Protein AF-A0A2G6P4I2-F1 (afdb_monomer)

pLDDT: mean 72.38, std 22.42, range [22.16, 94.5]

Secondary structure (DSSP, 8-state):
-EEEEEE-SS-B-GGG-STTTEEEEESTT-S----EEEEETTTTEEEEEE----EEEEEEEEEE-TT-BBTT-PBPSS-EEEEEEE-EEEEEESSTTS-EEEEEEEE-SEEEEES--TT-TT--GGG-S-EEEEESS-EEEESSPPBHHHHHHHHS----SSSGGGSPTT--GGGSBP----TTSSSHHHHTTTTSSS-----------TT--S--------------

Mean predicted aligned error: 13.22 Å

Nearest PDB structures (foldseek):
  5hha-assembly1_A  TM=7.296E-01  e=7.780E-03  Pseudomonas aeruginosa PAO1
  8pz3-assembly1_A  TM=6.407E-01  e=1.079E-02  Burkholderia pseudomallei
  8pz3-assembly1_B  TM=6.432E-01  e=2.313E-02  Burkholderia pseudomallei
  8q00-assembly1_A  TM=6.584E-01  e=9.027E-02  Burkholderia pseudomallei
  7n3t-assembly2_B  TM=2.535E-01  e=3.666E+00  Homo sapiens

Structure (mmCIF, N/CA/C/O backbone):
data_AF-A0A2G6P4I2-F1
#
_entry.id   AF-A0A2G6P4I2-F1
#
loop_
_atom_site.group_PDB
_atom_site.id
_atom_site.type_symbol
_atom_site.label_atom_id
_atom_site.label_alt_id
_atom_site.label_comp_id
_atom_site.label_asym_id
_atom_site.label_entity_id
_atom_site.label_seq_id
_atom_site.pdbx_PDB_ins_code
_atom_site.Cartn_x
_atom_site.Cartn_y
_atom_site.Cartn_z
_atom_site.occupancy
_atom_site.B_iso_or_equiv
_atom_site.auth_seq_id
_atom_site.auth_comp_id
_atom_site.auth_asym_id
_atom_site.auth_atom_id
_atom_site.pdbx_PDB_model_num
ATOM 1 N N . MET A 1 1 ? 7.962 1.227 11.557 1.00 57.38 1 MET A N 1
ATOM 2 C CA . MET A 1 1 ? 6.781 0.480 12.065 1.00 57.38 1 MET A CA 1
ATOM 3 C C . MET A 1 1 ? 5.532 1.124 11.488 1.00 57.38 1 MET A C 1
ATOM 5 O O . MET A 1 1 ? 5.566 2.328 11.278 1.00 57.38 1 MET A O 1
ATOM 9 N N . GLY A 1 2 ? 4.489 0.356 11.160 1.00 67.31 2 GLY A N 1
ATOM 10 C CA . GLY A 1 2 ? 3.235 0.957 10.694 1.00 67.31 2 GLY A CA 1
ATOM 11 C C . GLY A 1 2 ? 2.475 1.579 11.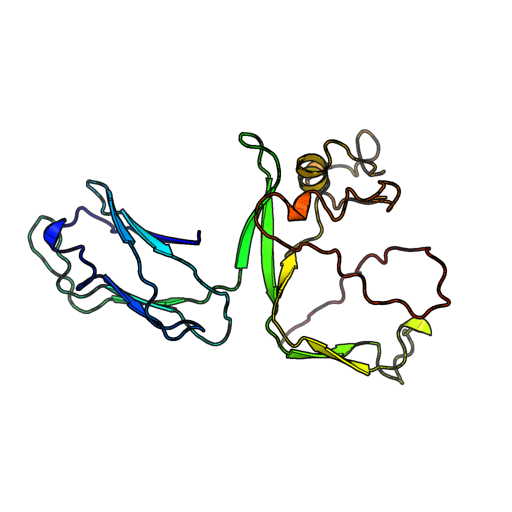866 1.00 67.31 2 GLY A C 1
ATOM 12 O O . GLY A 1 2 ? 2.630 1.126 13.004 1.00 67.31 2 GLY A O 1
ATOM 13 N N . GLN A 1 3 ? 1.689 2.613 11.583 1.00 77.00 3 GLN A N 1
ATOM 14 C CA . GLN A 1 3 ? 0.855 3.306 12.557 1.00 77.00 3 GLN A CA 1
ATOM 15 C C . GLN A 1 3 ? -0.551 3.475 11.992 1.00 77.00 3 GLN A C 1
ATOM 17 O O . GLN A 1 3 ? -0.707 3.847 10.831 1.00 77.00 3 GLN A O 1
ATOM 22 N N . ILE A 1 4 ? -1.560 3.247 12.828 1.00 79.44 4 ILE A N 1
ATOM 23 C CA . ILE A 1 4 ? -2.931 3.691 12.563 1.00 79.44 4 ILE A CA 1
ATOM 24 C C . ILE A 1 4 ? -3.233 4.827 13.521 1.00 79.44 4 ILE A C 1
ATOM 26 O O . ILE A 1 4 ? -2.961 4.708 14.717 1.00 79.44 4 ILE A O 1
ATOM 30 N N . VAL A 1 5 ? -3.782 5.906 12.972 1.00 82.00 5 VAL A N 1
ATOM 31 C CA . VAL A 1 5 ? -4.223 7.076 13.722 1.00 82.00 5 VAL A CA 1
ATOM 32 C C . VAL A 1 5 ? -5.740 7.134 13.654 1.00 82.00 5 VAL A C 1
ATOM 34 O O . VAL A 1 5 ? -6.307 7.249 12.569 1.00 82.00 5 VAL A O 1
ATOM 37 N N . VAL A 1 6 ? -6.391 7.042 14.809 1.00 82.38 6 VAL A N 1
ATOM 38 C CA . VAL A 1 6 ? -7.835 7.274 14.933 1.00 82.38 6 VAL A CA 1
ATOM 39 C C . VAL A 1 6 ? -8.037 8.613 15.619 1.00 82.38 6 VAL A C 1
ATOM 41 O O . VAL A 1 6 ? -7.505 8.818 16.710 1.00 82.38 6 VAL A O 1
ATOM 44 N N . THR A 1 7 ? -8.816 9.491 14.994 1.00 84.12 7 THR A N 1
ATOM 45 C CA . THR A 1 7 ? -9.141 10.820 15.517 1.00 84.12 7 THR A CA 1
ATOM 46 C C . THR A 1 7 ? -10.634 10.900 15.782 1.00 84.12 7 THR A C 1
ATOM 48 O O . THR A 1 7 ? -11.436 10.641 14.886 1.00 84.12 7 THR A O 1
ATOM 51 N N . PHE A 1 8 ? -11.008 11.281 17.000 1.00 83.62 8 PHE A N 1
ATOM 52 C CA . PHE A 1 8 ? -12.398 11.584 17.337 1.00 83.62 8 PHE A CA 1
ATOM 53 C C . PHE A 1 8 ? -12.697 13.067 17.097 1.00 83.62 8 PHE A C 1
ATOM 55 O O . PHE A 1 8 ? -11.813 13.916 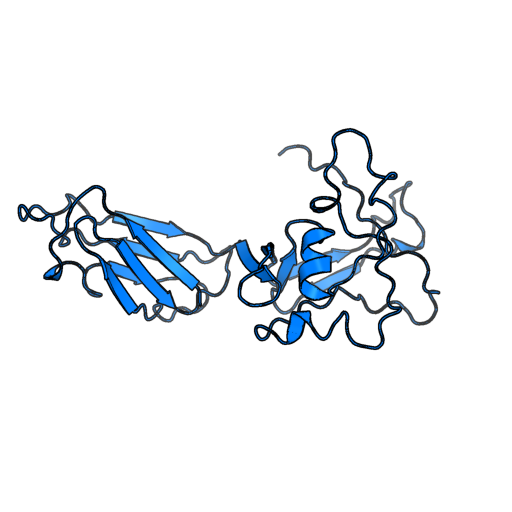17.215 1.00 83.62 8 PHE A O 1
ATOM 62 N N . SER A 1 9 ? -13.954 13.380 16.784 1.00 83.75 9 SER A N 1
ATOM 63 C CA . SER A 1 9 ? -14.434 14.754 16.577 1.00 83.75 9 SER A CA 1
ATOM 64 C C . SER A 1 9 ? -14.464 15.599 17.855 1.00 83.75 9 SER A C 1
ATOM 66 O O . SER A 1 9 ? -14.699 16.802 17.779 1.00 83.75 9 SER A O 1
ATOM 68 N N . GLU A 1 10 ? -14.242 14.985 19.018 1.00 82.62 10 GLU A N 1
ATOM 69 C CA . GLU A 1 10 ? -14.330 15.624 20.328 1.00 82.62 10 GLU A CA 1
ATOM 70 C C . GLU A 1 10 ? -13.435 14.951 21.385 1.00 82.62 10 GLU A C 1
ATOM 72 O O . GLU A 1 10 ? -12.692 13.999 21.111 1.00 82.62 10 GLU A O 1
ATOM 77 N N . SER A 1 11 ? -13.489 15.476 22.612 1.00 85.94 11 SER A N 1
ATOM 78 C CA . SER A 1 11 ? -12.768 14.940 23.765 1.00 85.94 11 SER A CA 1
ATOM 79 C C . SER A 1 11 ? -13.393 13.648 24.286 1.00 85.94 11 SER A C 1
ATOM 81 O O . SER A 1 11 ? -14.588 13.592 24.562 1.00 85.94 11 SER A O 1
ATOM 83 N N . MET A 1 12 ? -12.553 12.646 24.548 1.00 86.62 12 MET A N 1
ATOM 84 C CA . MET A 1 12 ? -12.983 11.331 25.033 1.00 86.62 12 MET A CA 1
ATOM 85 C C . MET A 1 12 ? -12.519 11.073 26.472 1.00 86.62 12 MET A C 1
ATOM 87 O O . MET A 1 12 ? -11.492 11.600 26.909 1.00 86.62 12 MET A O 1
ATOM 91 N N . VAL A 1 13 ? -13.226 10.203 27.198 1.00 88.00 13 VAL A N 1
ATOM 92 C CA . VAL A 1 13 ? -12.806 9.714 28.522 1.00 88.00 13 VAL A CA 1
ATOM 93 C C . VAL A 1 13 ? -11.693 8.683 28.353 1.00 88.00 13 VAL A C 1
ATOM 95 O O . VAL A 1 13 ? -11.934 7.577 27.861 1.00 88.00 13 VAL A O 1
ATOM 98 N N . GLY A 1 14 ? -10.484 9.031 28.805 1.00 81.19 14 GLY A N 1
ATOM 99 C CA . GLY A 1 14 ? -9.269 8.222 28.639 1.00 81.19 14 GLY A CA 1
ATOM 100 C C . GLY A 1 14 ? -9.406 6.771 29.112 1.00 81.19 14 GLY A C 1
ATOM 101 O O . GLY A 1 14 ? -8.989 5.861 28.402 1.00 81.19 14 GLY A O 1
ATOM 102 N N . ASP A 1 15 ? -10.091 6.532 30.232 1.00 84.62 15 ASP A N 1
ATOM 103 C CA . ASP A 1 15 ? -10.285 5.184 30.794 1.00 84.62 15 ASP A CA 1
ATOM 104 C C . ASP A 1 15 ? -11.142 4.263 29.912 1.00 84.62 15 ASP A C 1
ATOM 106 O O . ASP A 1 15 ? -11.131 3.043 30.078 1.00 84.62 15 ASP A O 1
ATOM 110 N N . THR A 1 16 ? -11.893 4.823 28.959 1.00 86.94 16 THR A N 1
ATOM 111 C CA . THR A 1 16 ? -12.673 4.036 27.993 1.00 86.94 16 THR A CA 1
ATOM 112 C C . THR A 1 16 ? -11.874 3.680 26.739 1.00 86.94 16 THR A C 1
ATOM 114 O O . THR A 1 16 ? -12.256 2.759 26.014 1.00 86.94 16 THR A O 1
ATOM 117 N N . LEU A 1 17 ? -10.730 4.332 26.510 1.00 85.94 17 LEU A N 1
ATOM 118 C CA . LEU A 1 17 ? -9.852 4.138 25.355 1.00 85.94 17 LEU A CA 1
ATOM 119 C C . LEU A 1 17 ? -8.840 3.016 25.607 1.00 85.94 17 LEU A C 1
ATOM 121 O O . LEU A 1 17 ? -7.629 3.215 25.658 1.00 85.94 17 LEU A O 1
ATOM 125 N N . THR A 1 18 ? -9.353 1.804 25.791 1.00 83.94 18 THR A N 1
ATOM 126 C CA . THR A 1 18 ? -8.539 0.633 26.140 1.00 83.94 18 THR A CA 1
ATOM 127 C C . THR A 1 18 ? -8.508 -0.390 25.012 1.00 83.94 18 THR A C 1
ATOM 129 O O . THR A 1 18 ? -9.359 -0.391 24.124 1.00 83.94 18 THR A O 1
ATOM 132 N N . ARG A 1 19 ? -7.584 -1.356 25.099 1.00 79.62 19 ARG A N 1
ATOM 133 C CA . ARG A 1 19 ? -7.493 -2.499 24.166 1.00 79.62 19 ARG A CA 1
ATOM 134 C C . ARG A 1 19 ? -8.727 -3.410 24.179 1.00 79.62 19 ARG A C 1
ATOM 136 O O . ARG A 1 19 ? -8.874 -4.252 23.303 1.00 79.62 19 ARG A O 1
ATOM 143 N N . LYS A 1 20 ? -9.598 -3.271 25.184 1.00 85.69 20 LYS A N 1
ATOM 144 C CA . LYS A 1 20 ? -10.885 -3.974 25.238 1.00 85.69 20 LYS A CA 1
ATOM 145 C C . LYS A 1 20 ? -11.916 -3.325 24.314 1.00 85.69 20 LYS A C 1
ATOM 147 O O . LYS A 1 20 ? -12.732 -4.028 23.728 1.00 85.69 20 LYS A O 1
ATOM 152 N N . ASN A 1 21 ? -11.874 -2.000 24.211 1.00 87.56 21 ASN A N 1
ATOM 153 C CA . ASN A 1 21 ? -12.877 -1.220 23.497 1.00 87.56 21 ASN A CA 1
ATOM 154 C C . ASN A 1 21 ? -12.415 -0.811 22.095 1.00 87.56 21 ASN A C 1
ATOM 156 O O . ASN A 1 21 ? -13.241 -0.531 21.239 1.00 87.56 21 ASN A O 1
ATOM 160 N N . ILE A 1 22 ? -11.110 -0.792 21.837 1.00 86.75 22 ILE A N 1
ATOM 161 C CA . ILE A 1 22 ? -10.548 -0.551 20.509 1.00 86.75 22 ILE A CA 1
ATOM 162 C C . ILE A 1 22 ? -9.781 -1.803 20.120 1.00 86.75 22 ILE A C 1
ATOM 164 O O . ILE A 1 22 ? -8.718 -2.098 20.670 1.00 86.75 22 ILE A O 1
ATOM 168 N N . ILE A 1 23 ? -10.374 -2.563 19.208 1.00 83.94 23 ILE A N 1
ATOM 169 C CA . ILE A 1 23 ? -9.910 -3.889 18.826 1.00 83.94 23 ILE A CA 1
ATOM 170 C C . ILE A 1 23 ? -9.506 -3.838 17.361 1.00 83.94 23 ILE A C 1
ATOM 172 O O . ILE A 1 23 ? -10.286 -3.414 16.512 1.00 83.94 23 ILE A O 1
ATOM 176 N N . LEU A 1 24 ? -8.300 -4.302 17.065 1.00 85.25 24 LEU A N 1
ATOM 177 C CA . LEU A 1 24 ? -7.842 -4.517 15.704 1.00 85.25 24 LEU A CA 1
ATOM 178 C C . LEU A 1 24 ? -7.637 -6.013 15.477 1.00 85.25 24 LEU A C 1
ATOM 180 O O . LEU A 1 24 ? -6.847 -6.656 16.170 1.00 85.25 24 LEU A O 1
ATOM 184 N N . THR A 1 25 ? -8.357 -6.561 14.507 1.00 84.62 25 THR A N 1
ATOM 185 C CA . THR A 1 25 ? -8.296 -7.977 14.129 1.00 84.62 25 THR A CA 1
ATOM 186 C C . THR A 1 25 ? -8.113 -8.137 12.620 1.00 84.62 25 THR A C 1
ATOM 188 O O . THR A 1 25 ? -8.023 -7.155 11.879 1.00 84.62 25 THR A O 1
ATOM 191 N N . GLY A 1 26 ? -8.038 -9.388 12.161 1.00 84.00 26 GLY A N 1
ATOM 192 C CA . GLY A 1 26 ? -7.871 -9.716 10.749 1.00 84.00 26 GLY A CA 1
ATOM 193 C C . GLY A 1 26 ? -6.435 -9.543 10.253 1.00 84.00 26 GLY A C 1
ATOM 194 O O . GLY A 1 26 ? -5.478 -9.580 11.030 1.00 84.00 26 GLY A O 1
ATOM 195 N N . GLY A 1 27 ? -6.310 -9.370 8.940 1.00 82.44 27 GLY A N 1
ATOM 196 C CA . GLY A 1 27 ? -5.043 -9.325 8.222 1.00 82.44 27 GLY A CA 1
ATOM 197 C C . GLY A 1 27 ? -4.390 -10.701 7.984 1.00 82.44 27 GLY A C 1
ATOM 198 O O . GLY A 1 27 ? -4.714 -11.678 8.663 1.00 82.44 27 GLY A O 1
ATOM 199 N N . PRO A 1 28 ? -3.400 -10.756 7.071 1.00 75.88 28 PRO A N 1
ATOM 200 C CA . PRO A 1 28 ? -2.776 -11.973 6.515 1.00 75.88 28 PRO A CA 1
ATOM 201 C C . PRO A 1 28 ? -2.015 -12.869 7.503 1.00 75.88 28 PRO A C 1
ATOM 203 O O . PRO A 1 28 ? -1.364 -13.830 7.106 1.00 75.88 28 PRO A O 1
ATOM 206 N N . SER A 1 29 ? -2.013 -12.549 8.795 1.00 65.69 29 SER A N 1
ATOM 207 C CA . SER A 1 29 ? -1.247 -13.286 9.805 1.00 65.69 29 SER A CA 1
ATOM 208 C C . SER A 1 29 ? -2.107 -13.917 10.891 1.00 65.69 29 SER A C 1
ATOM 210 O O . SER A 1 29 ? -1.544 -14.625 11.721 1.00 65.69 29 SER A O 1
ATOM 212 N N . GLY A 1 30 ? -3.424 -13.660 10.924 1.00 60.06 30 GLY A N 1
ATOM 213 C CA . GLY A 1 30 ? -4.388 -14.237 11.881 1.00 60.06 30 GLY A CA 1
ATOM 214 C C . GLY A 1 30 ? -4.136 -13.947 13.374 1.00 60.06 30 GLY A C 1
ATOM 215 O O . GLY A 1 30 ? -5.042 -14.068 14.194 1.00 60.06 30 GLY A O 1
ATOM 216 N N . ASN A 1 31 ? -2.926 -13.529 13.740 1.00 47.28 31 ASN A N 1
ATOM 217 C CA . ASN A 1 31 ? -2.515 -13.129 15.069 1.00 47.28 31 ASN A CA 1
ATOM 218 C C . ASN A 1 31 ? -2.892 -11.666 15.250 1.00 47.28 31 ASN A C 1
ATOM 220 O O . ASN A 1 31 ? -2.386 -10.805 14.527 1.00 47.28 31 ASN A O 1
ATOM 224 N N . GLY A 1 32 ? -3.798 -11.412 16.199 1.00 52.72 32 GLY A N 1
ATOM 225 C CA . GLY A 1 32 ? -4.254 -10.074 16.552 1.00 52.72 32 GLY A CA 1
ATOM 226 C C . GLY A 1 32 ? -3.064 -9.133 16.636 1.00 52.72 32 GLY A C 1
ATOM 227 O O . GLY A 1 32 ? -2.133 -9.380 17.404 1.00 52.72 32 GLY A O 1
ATOM 228 N N . VAL A 1 33 ? -3.068 -8.104 15.790 1.00 56.19 33 VAL A N 1
ATOM 229 C CA . VAL A 1 33 ? -2.026 -7.082 15.777 1.00 56.19 33 VAL A CA 1
ATOM 230 C C . VAL A 1 33 ? -1.933 -6.557 17.204 1.00 56.19 33 VAL A C 1
ATOM 232 O O . VAL A 1 33 ? -2.869 -5.941 17.709 1.00 56.19 33 VAL A O 1
ATOM 235 N N . THR A 1 34 ? -0.838 -6.874 17.896 1.00 54.28 34 THR A N 1
ATOM 236 C CA . THR A 1 34 ? -0.618 -6.468 19.283 1.00 54.28 34 THR A CA 1
ATOM 237 C C . THR A 1 34 ? -0.331 -4.975 19.294 1.00 54.28 34 THR A C 1
ATOM 239 O O . THR A 1 34 ? 0.822 -4.554 19.301 1.00 54.28 34 THR A O 1
ATOM 242 N N . SER A 1 35 ? -1.384 -4.169 19.223 1.00 57.59 35 SER A N 1
ATOM 243 C CA . SER A 1 35 ? -1.281 -2.721 19.172 1.00 57.59 35 SER A CA 1
ATOM 244 C C . SER A 1 35 ? -0.978 -2.162 20.554 1.00 57.59 35 SER A C 1
ATOM 246 O O . SER A 1 35 ? -1.730 -2.399 21.508 1.00 57.59 35 SER A O 1
ATOM 248 N N . ASN A 1 36 ? 0.077 -1.361 20.663 1.00 62.78 36 ASN A N 1
ATOM 249 C CA . ASN A 1 36 ? 0.143 -0.377 21.736 1.00 62.78 36 ASN A CA 1
ATOM 250 C C . ASN A 1 36 ? -0.856 0.727 21.409 1.00 62.78 36 ASN A C 1
ATOM 252 O O . ASN A 1 36 ? -0.941 1.115 20.252 1.00 62.78 36 ASN A O 1
ATOM 256 N N . ILE A 1 37 ? -1.649 1.147 22.395 1.00 68.06 37 ILE A N 1
ATOM 257 C CA . ILE A 1 37 ? -2.588 2.259 22.261 1.00 68.06 37 ILE A CA 1
ATOM 258 C C . ILE A 1 37 ? -1.983 3.410 23.047 1.00 68.06 37 ILE A C 1
ATOM 260 O O . ILE A 1 37 ? -1.820 3.299 24.262 1.00 68.06 37 ILE A O 1
ATOM 264 N N . GLU A 1 38 ? -1.650 4.488 22.352 1.00 69.12 38 GLU A N 1
ATOM 265 C CA . GLU A 1 38 ? -1.211 5.744 22.959 1.00 69.12 38 GLU A CA 1
ATOM 266 C C . GLU A 1 38 ? -2.264 6.814 22.675 1.00 69.12 38 GLU A C 1
ATOM 268 O O . GLU A 1 38 ? -2.702 6.961 21.534 1.00 69.12 38 GLU A O 1
ATOM 273 N N . THR A 1 39 ? -2.691 7.527 23.717 1.00 66.81 39 THR A N 1
ATOM 274 C CA . THR A 1 39 ? -3.728 8.568 23.662 1.00 66.81 39 THR A CA 1
ATOM 275 C C . THR A 1 39 ? -3.126 9.944 23.927 1.00 66.81 39 THR A C 1
ATOM 277 O O . THR A 1 39 ? -2.351 10.094 24.871 1.00 66.81 39 THR A O 1
ATOM 280 N N . THR A 1 40 ? -3.541 10.963 23.170 1.00 64.00 40 THR A N 1
ATOM 281 C CA . THR A 1 40 ? -3.206 12.384 23.426 1.00 64.00 40 THR A CA 1
ATOM 282 C C . THR A 1 40 ? -4.472 13.205 23.759 1.00 64.00 40 THR A C 1
ATOM 284 O O . THR A 1 40 ? -5.574 12.790 23.409 1.00 64.00 40 THR A O 1
ATOM 287 N N . ALA A 1 41 ? -4.323 14.320 24.493 1.00 56.09 41 ALA A N 1
ATOM 288 C CA . ALA A 1 41 ? -5.387 15.128 25.125 1.00 56.09 41 ALA A CA 1
ATOM 289 C C . ALA A 1 41 ? -6.441 15.757 24.176 1.00 56.09 41 ALA A C 1
ATOM 291 O O . ALA A 1 41 ? -6.191 15.871 22.984 1.00 56.09 41 ALA A O 1
ATOM 292 N N . ALA A 1 42 ? -7.572 16.216 24.756 1.00 55.28 42 ALA A N 1
ATOM 293 C CA . ALA A 1 42 ? -8.724 17.007 24.239 1.00 55.28 42 ALA A CA 1
ATOM 294 C C . ALA A 1 42 ? -9.423 16.555 22.935 1.00 55.28 42 ALA A C 1
ATOM 296 O O . ALA A 1 42 ? -10.600 16.815 22.735 1.00 55.28 42 ALA A O 1
ATOM 297 N N . THR A 1 43 ? -8.754 15.825 22.072 1.00 61.41 43 THR A N 1
ATOM 298 C CA . THR A 1 43 ? -9.286 15.104 20.921 1.00 61.41 43 THR A CA 1
ATOM 299 C C . THR A 1 43 ? -8.472 13.837 20.906 1.00 61.41 43 THR A C 1
ATOM 301 O O . THR A 1 43 ? -7.264 13.883 20.652 1.00 61.41 43 THR A O 1
ATOM 304 N N . ALA A 1 44 ? -9.079 12.723 21.303 1.00 63.34 44 ALA A N 1
ATOM 305 C CA . ALA A 1 44 ? -8.302 11.514 21.493 1.00 63.34 44 ALA A CA 1
ATOM 306 C C . ALA A 1 44 ? -7.726 11.078 20.142 1.00 63.34 44 ALA A C 1
ATOM 308 O O . ALA A 1 44 ? -8.445 10.784 19.194 1.00 63.34 44 ALA A O 1
ATOM 309 N N . THR A 1 45 ? -6.405 11.097 20.048 1.00 67.81 45 THR A N 1
ATOM 310 C CA . THR A 1 45 ? -5.688 10.540 18.908 1.00 67.81 45 THR A CA 1
ATOM 311 C C . THR A 1 45 ? -5.112 9.218 19.368 1.00 67.81 45 THR A C 1
ATOM 313 O O . THR A 1 45 ? -4.285 9.211 20.280 1.00 67.81 45 THR A O 1
ATOM 316 N N . LEU A 1 46 ? -5.595 8.116 18.800 1.00 70.94 46 LEU A N 1
ATOM 317 C CA . LEU A 1 46 ? -5.129 6.774 19.134 1.00 70.94 46 LEU A CA 1
ATOM 318 C C . LEU A 1 46 ? -4.069 6.362 18.135 1.00 70.94 46 LEU A C 1
ATOM 320 O O . LEU A 1 46 ? -4.349 6.254 16.944 1.00 70.94 46 LEU A O 1
ATOM 324 N N . THR A 1 47 ? -2.878 6.089 18.641 1.00 72.19 47 THR A N 1
ATOM 325 C CA . THR A 1 47 ? -1.782 5.540 17.851 1.00 72.19 47 THR A CA 1
ATOM 326 C C . THR A 1 47 ? -1.712 4.046 18.085 1.00 72.19 47 THR A C 1
ATOM 328 O O . THR A 1 47 ? -1.412 3.630 19.199 1.00 72.19 47 THR A O 1
ATOM 331 N N . MET A 1 48 ? -1.983 3.250 17.048 1.00 74.69 48 MET A N 1
ATOM 332 C CA . MET A 1 48 ? -1.777 1.801 17.071 1.00 74.69 48 MET A CA 1
ATOM 333 C C . MET A 1 48 ? -0.476 1.468 16.356 1.00 74.69 48 MET A C 1
ATOM 335 O O . MET A 1 48 ? -0.377 1.667 15.146 1.00 74.69 48 MET A O 1
ATOM 339 N N . SER A 1 49 ? 0.512 0.959 17.086 1.00 70.25 49 SER A N 1
ATOM 340 C CA . SER A 1 49 ? 1.795 0.539 16.514 1.00 70.25 49 SER A CA 1
ATOM 341 C C . SER A 1 49 ? 1.873 -0.978 16.355 1.00 70.25 49 SER A C 1
ATOM 343 O O . SER A 1 49 ? 1.392 -1.734 17.197 1.00 70.25 49 SER A O 1
ATOM 345 N N . GLY A 1 50 ? 2.472 -1.432 15.254 1.00 71.38 50 GLY A N 1
ATOM 346 C CA . GLY A 1 50 ? 2.622 -2.855 14.967 1.00 71.38 50 GLY A CA 1
ATOM 347 C C . GLY A 1 50 ? 3.239 -3.134 13.600 1.00 71.38 50 GLY A C 1
ATOM 348 O O . GLY A 1 50 ? 3.496 -2.228 12.798 1.00 71.38 50 GLY A O 1
ATOM 349 N N . ALA A 1 51 ? 3.495 -4.414 13.336 1.00 73.25 51 ALA A N 1
ATOM 350 C CA . ALA A 1 51 ? 3.731 -4.884 11.981 1.00 73.25 51 ALA A CA 1
ATOM 351 C C . ALA A 1 51 ? 2.374 -5.061 11.294 1.00 73.25 51 ALA A C 1
ATOM 353 O O . ALA A 1 51 ? 1.516 -5.787 11.790 1.00 73.25 51 ALA A O 1
ATOM 354 N N . PHE A 1 52 ? 2.206 -4.413 10.145 1.00 80.44 52 PHE A N 1
ATOM 355 C CA . PHE A 1 52 ? 1.029 -4.554 9.294 1.00 80.44 52 PHE A CA 1
ATOM 356 C C . PHE A 1 52 ? 1.479 -5.143 7.959 1.00 80.44 52 PHE A C 1
ATOM 358 O O . PHE A 1 52 ? 1.851 -4.385 7.056 1.00 80.44 52 PHE A O 1
ATOM 365 N N . PRO A 1 53 ? 1.577 -6.479 7.848 1.00 83.69 53 PRO A N 1
ATOM 366 C CA . PRO A 1 53 ? 1.905 -7.093 6.576 1.00 83.69 53 PRO A CA 1
ATOM 367 C C . PRO A 1 53 ? 0.892 -6.694 5.489 1.00 83.69 53 PRO A C 1
ATOM 369 O O . PRO A 1 53 ? -0.310 -6.627 5.752 1.00 83.69 53 PRO A O 1
ATOM 372 N N . PRO A 1 54 ? 1.358 -6.411 4.268 1.00 84.88 54 PRO A N 1
ATOM 373 C CA . PRO A 1 54 ? 0.478 -6.009 3.186 1.00 84.88 54 PRO A CA 1
ATOM 374 C C . PRO A 1 54 ? -0.443 -7.142 2.733 1.00 84.88 54 PRO A C 1
ATOM 376 O O . PRO A 1 54 ? -0.055 -8.310 2.710 1.00 84.88 54 PRO A O 1
ATOM 379 N N . SER A 1 55 ? -1.664 -6.782 2.343 1.00 84.12 55 SER A N 1
ATOM 380 C CA . SER A 1 55 ? -2.651 -7.704 1.781 1.00 84.12 55 SER A CA 1
ATOM 381 C C . SER A 1 55 ? -3.698 -6.950 0.971 1.00 84.12 55 SER A C 1
ATOM 383 O O . SER A 1 55 ? -4.089 -5.845 1.339 1.00 84.12 55 SER A O 1
ATOM 385 N N . GLN A 1 56 ? -4.155 -7.568 -0.120 1.00 83.56 56 GLN A N 1
ATOM 386 C CA . GLN A 1 56 ? -5.269 -7.092 -0.954 1.00 83.56 56 GLN A CA 1
ATOM 387 C C . GLN A 1 56 ? -6.543 -7.933 -0.771 1.00 83.56 56 GLN A C 1
ATOM 389 O O . GLN A 1 56 ? -7.621 -7.518 -1.176 1.00 83.56 56 GLN A O 1
ATOM 394 N N . THR A 1 57 ? -6.423 -9.121 -0.176 1.00 84.75 57 THR A N 1
ATOM 395 C CA . THR A 1 57 ? -7.517 -10.096 -0.042 1.00 84.75 57 THR A CA 1
ATOM 396 C C . THR A 1 57 ? -7.996 -10.227 1.395 1.00 84.75 57 THR A C 1
ATOM 398 O O . THR A 1 57 ? -9.163 -10.524 1.635 1.00 84.75 57 THR A O 1
ATOM 401 N N . GLU A 1 58 ? -7.118 -9.963 2.360 1.00 87.56 58 GLU A N 1
ATOM 402 C CA . GLU A 1 58 ? -7.407 -10.092 3.785 1.00 87.56 58 GLU A CA 1
ATOM 403 C C . GLU A 1 58 ? -7.459 -8.712 4.431 1.00 87.56 58 GLU A C 1
ATOM 405 O O . GLU A 1 58 ? -6.441 -8.028 4.554 1.00 87.56 58 GLU A O 1
ATOM 410 N N . ALA A 1 59 ? -8.664 -8.303 4.827 1.00 88.69 59 ALA A N 1
ATOM 411 C CA . ALA A 1 59 ? -8.888 -7.017 5.467 1.00 88.69 59 ALA A CA 1
ATOM 412 C C . ALA A 1 59 ? -8.397 -7.030 6.918 1.00 88.69 59 ALA A C 1
ATOM 414 O O . ALA A 1 59 ? -8.577 -8.004 7.656 1.00 88.69 59 ALA A O 1
ATOM 415 N N . TYR A 1 60 ? -7.855 -5.898 7.344 1.00 87.56 60 TYR A N 1
ATOM 416 C CA . TYR A 1 60 ? -7.798 -5.524 8.744 1.00 87.56 60 TYR A CA 1
ATOM 417 C C . TYR A 1 60 ? -9.139 -4.938 9.168 1.00 87.56 60 TYR A C 1
ATOM 419 O O . TYR A 1 60 ? -9.746 -4.162 8.429 1.00 87.56 60 TYR A O 1
ATOM 427 N N . ILE A 1 61 ? -9.586 -5.301 10.366 1.00 88.31 61 ILE A N 1
ATOM 428 C CA . ILE A 1 61 ? -10.874 -4.890 10.917 1.00 88.31 61 ILE A CA 1
ATOM 429 C C . ILE A 1 61 ? -10.608 -4.107 12.198 1.00 88.31 61 ILE A C 1
ATOM 431 O O . ILE A 1 61 ? -10.227 -4.677 13.222 1.00 88.31 61 ILE A O 1
ATOM 435 N N . LEU A 1 62 ? -10.806 -2.792 12.141 1.00 89.06 62 LEU A N 1
ATOM 436 C CA . LEU A 1 62 ? -10.787 -1.919 13.309 1.00 89.06 62 LEU A CA 1
ATOM 437 C C . LEU A 1 62 ? -12.205 -1.821 13.867 1.00 89.06 62 LEU A C 1
ATOM 439 O O . LEU A 1 62 ? -13.110 -1.358 13.182 1.00 89.06 62 LEU A O 1
ATOM 443 N N . THR A 1 63 ? -12.391 -2.234 15.115 1.00 89.56 63 THR A N 1
ATOM 444 C CA . THR A 1 63 ? -13.652 -2.113 15.847 1.00 89.56 63 THR A CA 1
ATOM 445 C C . THR A 1 63 ? -13.482 -1.143 17.006 1.00 89.56 63 THR A C 1
ATOM 447 O O . THR A 1 63 ? -12.694 -1.396 17.919 1.00 89.56 63 THR A O 1
ATOM 450 N N . ILE A 1 64 ? -14.257 -0.064 16.991 1.00 90.19 64 ILE A N 1
ATOM 451 C CA . ILE A 1 64 ? -14.442 0.846 18.118 1.00 90.19 64 ILE A CA 1
ATOM 452 C C . ILE A 1 64 ? -15.767 0.477 18.773 1.00 90.19 64 ILE A C 1
ATOM 454 O O . ILE A 1 64 ? -16.838 0.602 18.181 1.00 90.19 64 ILE A O 1
ATOM 458 N N . LYS A 1 65 ? -15.672 -0.028 19.993 1.00 91.62 65 LYS A N 1
ATOM 459 C CA . LYS A 1 65 ? -16.797 -0.471 20.798 1.00 91.62 65 LYS A CA 1
ATOM 460 C C . LYS A 1 65 ? -17.629 0.706 21.288 1.00 91.62 65 LYS A C 1
ATOM 462 O O . LYS A 1 65 ? -17.084 1.749 21.649 1.00 91.62 65 LYS A O 1
ATOM 467 N N . LYS A 1 66 ? -18.946 0.518 21.358 1.00 93.00 66 LYS A N 1
ATOM 468 C CA . LYS A 1 66 ? -19.889 1.545 21.829 1.00 93.00 66 LYS A CA 1
ATOM 469 C C . LYS A 1 66 ? -19.650 2.034 23.262 1.00 93.00 66 LYS A C 1
ATOM 471 O O . LYS A 1 66 ? -20.138 3.089 23.652 1.00 93.00 66 LYS A O 1
ATOM 476 N N . GLU A 1 67 ? -18.905 1.262 24.048 1.00 91.62 67 GLU A N 1
ATOM 477 C CA . GLU A 1 67 ? -18.495 1.556 25.419 1.00 91.62 67 GLU A CA 1
ATOM 478 C C . GLU A 1 67 ? -17.444 2.674 25.521 1.00 91.62 67 GLU A C 1
ATOM 480 O O . GLU A 1 67 ? -17.151 3.122 26.633 1.00 91.62 67 GLU A O 1
ATOM 485 N N . VAL A 1 68 ? -16.869 3.120 24.398 1.00 89.56 68 VAL A N 1
ATOM 486 C CA . VAL A 1 68 ? -16.073 4.351 24.334 1.00 89.56 68 VAL A CA 1
ATOM 487 C C . VAL A 1 68 ? -16.982 5.554 24.593 1.00 89.56 68 VAL A C 1
ATOM 489 O O . VAL A 1 68 ? -18.059 5.645 24.005 1.00 89.56 68 VAL A O 1
ATOM 492 N N . LYS A 1 69 ? -16.555 6.467 25.477 1.00 90.69 69 LYS A N 1
ATOM 493 C CA . LYS A 1 69 ? -17.376 7.602 25.924 1.00 90.69 69 LYS A CA 1
ATOM 494 C C . LYS A 1 69 ? -16.718 8.956 25.702 1.00 90.69 69 LYS A C 1
ATOM 496 O O . LYS A 1 69 ? -15.499 9.084 25.844 1.00 90.69 69 LYS A O 1
ATOM 501 N N . ASP A 1 70 ? -17.545 9.959 25.434 1.00 89.94 70 ASP A N 1
ATOM 502 C CA . ASP A 1 70 ? -17.167 11.374 25.496 1.00 89.94 70 ASP A CA 1
ATOM 503 C C . ASP A 1 70 ? -16.974 11.843 26.956 1.00 89.94 70 ASP A C 1
ATOM 505 O O . ASP A 1 70 ? -17.292 11.119 27.908 1.00 89.94 70 ASP A O 1
ATOM 509 N N . LEU A 1 71 ? -16.471 13.067 27.156 1.00 88.44 71 LEU A N 1
ATOM 510 C CA . LEU A 1 71 ? -16.330 13.664 28.498 1.00 88.44 71 LEU A CA 1
ATOM 511 C C . LEU A 1 71 ? -17.662 13.887 29.237 1.00 88.44 71 LEU A C 1
ATOM 513 O O . LEU A 1 71 ? -17.652 14.026 30.460 1.00 88.44 71 LEU A O 1
ATOM 517 N N . ALA A 1 72 ? -18.792 13.914 28.529 1.00 88.56 72 ALA A N 1
ATOM 518 C CA . ALA A 1 72 ? -20.123 13.984 29.126 1.00 88.56 72 ALA A CA 1
ATOM 519 C C . ALA A 1 72 ? -20.638 12.602 29.589 1.00 88.56 72 ALA A C 1
ATOM 521 O O . ALA A 1 72 ? -21.662 12.518 30.267 1.00 88.56 72 ALA A O 1
ATOM 522 N N . GLY A 1 73 ? -19.910 11.522 29.286 1.00 87.69 73 GLY A N 1
ATOM 523 C CA . GLY A 1 73 ? -20.249 10.150 29.642 1.00 87.69 73 GLY A CA 1
ATOM 524 C C . GLY A 1 73 ? -21.193 9.454 28.658 1.00 87.69 73 GLY A C 1
ATOM 525 O O . GLY A 1 73 ? -21.628 8.333 28.953 1.00 87.69 73 GLY A O 1
ATOM 526 N N . ASN A 1 74 ? -21.490 10.067 27.510 1.00 89.56 74 ASN A N 1
ATOM 527 C CA . ASN A 1 74 ? -22.301 9.464 26.457 1.00 89.56 74 ASN A CA 1
ATOM 528 C C . ASN A 1 74 ? -21.461 8.450 25.676 1.00 89.56 74 ASN A C 1
ATOM 530 O O . ASN A 1 74 ? -20.305 8.709 25.347 1.00 89.56 74 ASN A O 1
ATOM 534 N N . GLY A 1 75 ? -22.043 7.283 25.397 1.00 87.69 75 GLY A N 1
ATOM 535 C CA . GLY A 1 75 ? -21.447 6.274 24.519 1.00 87.69 75 GLY A CA 1
ATOM 536 C C . GLY A 1 75 ? -21.942 6.403 23.081 1.00 87.69 75 GLY A C 1
ATOM 537 O O . GLY A 1 75 ? -22.872 7.158 22.798 1.00 87.69 75 GLY A O 1
ATOM 538 N N . MET A 1 76 ? -21.358 5.619 22.177 1.00 85.69 76 MET A N 1
ATOM 539 C CA . MET A 1 76 ? -21.853 5.520 20.800 1.00 85.69 76 MET A CA 1
ATOM 540 C C . MET A 1 76 ? -23.138 4.673 20.741 1.00 85.69 76 MET A C 1
ATOM 542 O O . MET A 1 76 ? -23.371 3.811 21.589 1.00 85.69 76 MET A O 1
ATOM 546 N N . GLU A 1 77 ? -23.966 4.875 19.715 1.00 89.62 77 GLU A N 1
ATOM 547 C CA . GLU A 1 77 ? -25.206 4.102 19.518 1.00 89.62 77 GLU A CA 1
ATOM 548 C C . GLU A 1 77 ? -24.929 2.622 19.189 1.00 89.62 77 GLU A C 1
ATOM 550 O O . GLU A 1 77 ? -25.631 1.716 19.645 1.00 89.62 77 GLU A O 1
ATOM 555 N N . GLN A 1 78 ? -23.849 2.366 18.449 1.00 93.38 78 GLN A N 1
ATOM 556 C CA . GLN A 1 78 ? -23.411 1.040 18.019 1.00 93.38 78 GLN A CA 1
ATOM 557 C C . GLN A 1 78 ? -21.889 0.978 17.887 1.00 93.38 78 GLN A C 1
ATOM 559 O O . GLN A 1 78 ? -21.223 2.011 17.850 1.00 93.38 78 GLN A O 1
ATOM 564 N N . ASP A 1 79 ? -21.344 -0.234 17.778 1.00 93.38 79 ASP A N 1
ATOM 565 C CA . ASP A 1 79 ? -19.936 -0.427 17.434 1.00 93.38 79 ASP A CA 1
ATOM 566 C C . ASP A 1 79 ? -19.654 0.170 16.046 1.00 93.38 79 ASP A C 1
ATOM 568 O O . ASP A 1 79 ? -20.416 -0.029 15.094 1.00 93.38 79 ASP A O 1
ATOM 572 N N . HIS A 1 80 ? -18.538 0.882 15.925 1.00 91.31 80 HIS A N 1
ATOM 573 C CA . HIS A 1 80 ? -18.046 1.386 14.652 1.00 91.31 80 HIS A CA 1
ATOM 574 C C . HIS A 1 80 ? -16.972 0.441 14.120 1.00 91.31 80 HIS A C 1
ATOM 576 O O . HIS A 1 80 ? -15.983 0.173 14.802 1.00 91.31 80 HIS A O 1
ATOM 582 N N . VAL A 1 81 ? -17.175 -0.081 12.910 1.00 92.31 81 VAL A N 1
ATOM 583 C CA . VAL A 1 81 ? -16.307 -1.096 12.308 1.00 92.31 81 VAL A CA 1
ATOM 584 C C . VAL A 1 81 ? -15.782 -0.588 10.972 1.00 92.31 81 VAL A C 1
ATOM 586 O O . VAL A 1 81 ? -16.561 -0.222 10.095 1.00 92.31 81 VAL A O 1
ATOM 589 N N . VAL A 1 82 ? -14.460 -0.590 10.812 1.00 90.62 82 VAL A N 1
ATOM 590 C CA . VAL A 1 82 ? -13.766 -0.156 9.597 1.00 90.62 82 VAL A CA 1
ATOM 591 C C . VAL A 1 82 ? -12.940 -1.310 9.054 1.00 90.62 82 VAL A C 1
ATOM 593 O O . VAL A 1 82 ? -12.117 -1.885 9.765 1.00 90.62 82 VAL A O 1
ATOM 596 N N . HIS A 1 83 ? -13.147 -1.622 7.779 1.00 90.50 83 HIS A N 1
ATOM 597 C CA . HIS A 1 83 ? -12.365 -2.606 7.044 1.00 90.50 83 HIS A CA 1
ATOM 598 C C . HIS A 1 83 ? -11.366 -1.868 6.158 1.00 90.50 83 HIS A C 1
ATOM 600 O O . HIS A 1 83 ? -11.759 -0.989 5.391 1.00 90.50 83 HIS A O 1
ATOM 606 N N . PHE A 1 84 ? -10.086 -2.215 6.249 1.00 88.50 84 PHE A N 1
ATOM 607 C CA . PHE A 1 84 ? -9.052 -1.614 5.409 1.00 88.50 84 PHE A CA 1
ATOM 608 C C . PHE A 1 84 ? -7.999 -2.637 4.983 1.00 88.50 84 PHE A C 1
ATOM 610 O O . PHE A 1 84 ? -7.817 -3.680 5.609 1.00 88.50 84 PHE A O 1
ATOM 617 N N . TYR A 1 85 ? -7.289 -2.313 3.908 1.00 87.75 85 TYR A N 1
ATOM 618 C CA . TYR A 1 85 ? -6.239 -3.137 3.320 1.00 87.75 85 TYR A CA 1
ATOM 619 C C . TYR A 1 85 ? -4.934 -2.355 3.299 1.00 87.75 85 TYR A C 1
ATOM 621 O O . TYR A 1 85 ? -4.929 -1.137 3.121 1.00 87.75 85 TYR A O 1
ATOM 629 N N . VAL A 1 86 ? -3.818 -3.060 3.454 1.00 87.00 86 VAL A N 1
ATOM 630 C CA . VAL A 1 86 ? -2.491 -2.456 3.330 1.00 87.00 86 VAL A CA 1
ATOM 631 C C . VAL A 1 86 ? -1.960 -2.800 1.948 1.00 87.00 86 VAL A C 1
ATOM 633 O O . VAL A 1 86 ? -1.417 -3.881 1.726 1.00 87.00 86 VAL A O 1
ATOM 636 N N . THR A 1 87 ? -2.168 -1.881 1.010 1.00 87.75 87 THR A N 1
ATOM 637 C CA . THR A 1 87 ? -1.811 -2.047 -0.408 1.00 87.75 87 THR A CA 1
ATOM 638 C C . THR A 1 87 ? -0.768 -1.044 -0.879 1.00 87.75 87 THR A C 1
ATOM 640 O O . THR A 1 87 ? -0.112 -1.279 -1.889 1.00 87.75 87 THR A O 1
ATOM 643 N N . GLU A 1 88 ? -0.570 0.041 -0.133 1.00 89.19 88 GLU A N 1
ATOM 644 C CA . GLU A 1 88 ? 0.432 1.063 -0.403 1.00 89.19 88 GLU A CA 1
ATOM 645 C C . GLU A 1 88 ? 1.300 1.296 0.835 1.00 89.19 88 GLU A C 1
ATOM 647 O O . GLU A 1 88 ? 0.870 1.093 1.974 1.00 89.19 88 GLU A O 1
ATOM 652 N N . LYS A 1 89 ? 2.540 1.726 0.612 1.00 84.19 89 LYS A N 1
ATOM 653 C CA . LYS A 1 89 ? 3.464 2.122 1.671 1.00 84.19 89 LYS A CA 1
ATOM 654 C C . LYS A 1 89 ? 4.387 3.226 1.175 1.00 84.19 89 LYS A C 1
ATOM 656 O O . LYS A 1 89 ? 4.932 3.132 0.078 1.00 84.19 89 LYS A O 1
ATOM 661 N N . THR A 1 90 ? 4.597 4.240 2.007 1.00 84.94 90 THR A N 1
ATOM 662 C CA . THR A 1 90 ? 5.604 5.277 1.767 1.00 84.94 90 THR A CA 1
ATOM 663 C C . THR A 1 90 ? 6.868 4.951 2.546 1.00 84.94 90 THR A C 1
ATOM 665 O O . THR A 1 90 ? 6.811 4.610 3.729 1.00 84.94 90 THR A O 1
ATOM 668 N N . PHE A 1 91 ? 8.004 5.053 1.871 1.00 82.75 91 PHE A N 1
ATOM 669 C CA . PHE A 1 91 ? 9.330 4.948 2.459 1.00 82.75 91 PHE A CA 1
ATOM 670 C C . PHE A 1 91 ? 10.022 6.299 2.391 1.00 82.75 91 PHE A C 1
ATOM 672 O O . PHE A 1 91 ? 9.907 7.002 1.396 1.00 82.75 91 PHE A O 1
ATOM 679 N N . GLU A 1 92 ? 10.760 6.652 3.431 1.00 84.44 92 GLU A N 1
ATOM 680 C CA . GLU A 1 92 ? 11.547 7.878 3.461 1.00 84.44 92 GLU A CA 1
ATOM 681 C C . GLU A 1 92 ? 12.968 7.557 2.988 1.00 84.44 92 GLU A C 1
ATOM 683 O O . GLU A 1 92 ? 13.659 6.747 3.602 1.00 84.44 92 GLU A O 1
ATOM 688 N N . LEU A 1 93 ? 13.393 8.149 1.870 1.00 80.00 93 LEU A N 1
ATOM 689 C CA . LEU A 1 93 ? 14.731 7.959 1.309 1.00 80.00 93 LEU A CA 1
ATOM 690 C C . LEU A 1 93 ? 15.668 9.091 1.727 1.00 80.00 93 LEU A C 1
ATOM 692 O O . LEU A 1 93 ? 15.305 10.258 1.591 1.00 80.00 93 LEU A O 1
ATOM 696 N N . GLY A 1 94 ? 16.901 8.759 2.112 1.00 72.25 94 GLY A N 1
ATOM 697 C CA . GLY A 1 94 ? 17.957 9.729 2.407 1.00 72.25 94 GLY A CA 1
ATOM 698 C C . GLY A 1 94 ? 18.321 9.796 3.889 1.00 72.25 94 GLY A C 1
ATOM 699 O O . GLY A 1 94 ? 17.901 8.980 4.702 1.00 72.25 94 GLY A O 1
ATOM 700 N N . THR A 1 95 ? 19.133 10.786 4.252 1.00 69.81 95 THR A N 1
ATOM 701 C CA . THR A 1 95 ? 19.656 10.935 5.617 1.00 69.81 95 THR A CA 1
ATOM 702 C C . THR A 1 95 ? 18.710 11.724 6.522 1.00 69.81 95 THR A C 1
ATOM 704 O O . THR A 1 95 ? 18.001 12.619 6.059 1.00 69.81 95 THR A O 1
ATOM 707 N N . ALA A 1 96 ? 18.764 11.458 7.832 1.00 64.31 96 ALA A N 1
ATOM 708 C CA . ALA A 1 96 ? 17.970 12.158 8.844 1.00 64.31 96 ALA A CA 1
ATOM 709 C C . ALA A 1 96 ? 18.032 13.693 8.675 1.00 64.31 96 ALA A C 1
ATOM 711 O O . ALA A 1 96 ? 19.109 14.286 8.727 1.00 64.31 96 ALA A O 1
ATOM 712 N N . GLY A 1 97 ? 16.870 14.322 8.458 1.00 68.81 97 GLY A N 1
ATOM 713 C CA . GLY A 1 97 ? 16.720 15.769 8.240 1.00 68.81 97 GLY A CA 1
ATOM 714 C C . GLY A 1 97 ? 16.560 16.210 6.777 1.00 68.81 97 GLY A C 1
ATOM 715 O O . GLY A 1 97 ? 16.219 17.364 6.539 1.00 68.81 97 GLY A O 1
ATOM 716 N N . ASN A 1 98 ? 16.758 15.315 5.803 1.00 73.06 98 ASN A N 1
ATOM 717 C CA . ASN A 1 98 ? 16.488 15.572 4.385 1.00 73.06 98 ASN A CA 1
ATOM 718 C C . ASN A 1 98 ? 16.012 14.286 3.694 1.00 73.06 98 ASN A C 1
ATOM 720 O O . ASN A 1 98 ? 16.759 13.662 2.936 1.00 73.06 98 ASN A O 1
ATOM 724 N N . THR A 1 99 ? 14.785 13.872 4.015 1.00 80.00 99 THR A N 1
ATOM 725 C CA . THR A 1 99 ? 14.169 12.681 3.429 1.00 80.00 99 THR A CA 1
ATOM 726 C C . THR A 1 99 ? 13.243 13.035 2.275 1.00 80.00 99 THR A C 1
ATOM 728 O O . THR A 1 99 ? 12.672 14.126 2.203 1.00 80.00 99 THR A O 1
ATOM 731 N N . VAL A 1 100 ? 13.119 12.102 1.337 1.00 85.62 100 VAL A N 1
ATOM 732 C CA . VAL A 1 100 ? 12.215 12.211 0.194 1.00 85.62 100 VAL A CA 1
ATOM 733 C C . VAL A 1 100 ? 11.297 10.991 0.187 1.00 85.62 100 VAL A C 1
ATOM 735 O O . VAL A 1 100 ? 11.808 9.868 0.211 1.00 85.62 100 VAL A O 1
ATOM 738 N N . PRO A 1 101 ? 9.968 11.172 0.110 1.00 89.12 101 PRO A N 1
ATOM 739 C CA . PRO A 1 101 ? 9.044 10.051 0.122 1.00 89.12 101 PRO A CA 1
ATOM 740 C C . PRO A 1 101 ? 9.136 9.244 -1.179 1.00 89.12 101 PRO A C 1
ATOM 742 O O . PRO A 1 101 ? 9.163 9.797 -2.282 1.00 89.12 101 PRO A O 1
ATOM 745 N N . LEU A 1 102 ? 9.127 7.921 -1.046 1.00 86.62 102 LEU A N 1
ATOM 746 C CA . LEU A 1 102 ? 9.007 6.930 -2.107 1.00 86.62 102 LEU A CA 1
ATOM 747 C C . LEU A 1 102 ? 7.735 6.120 -1.875 1.00 86.62 102 LEU A C 1
ATOM 749 O O . LEU A 1 102 ? 7.648 5.321 -0.943 1.00 86.62 102 LEU A O 1
ATOM 753 N N . GLN A 1 103 ? 6.751 6.322 -2.742 1.00 88.06 103 GLN A N 1
ATOM 754 C CA . GLN A 1 103 ? 5.498 5.580 -2.700 1.00 88.06 103 GLN A CA 1
ATOM 755 C C . GLN A 1 103 ? 5.655 4.229 -3.388 1.00 88.06 103 GLN A C 1
ATOM 757 O O . GLN A 1 103 ? 6.153 4.136 -4.513 1.00 88.06 103 GLN A O 1
ATOM 762 N N . MET A 1 104 ? 5.187 3.184 -2.721 1.00 88.62 104 MET A N 1
ATOM 763 C CA . MET A 1 104 ? 5.222 1.820 -3.218 1.00 88.62 104 MET A CA 1
ATOM 764 C C . MET A 1 104 ? 3.851 1.173 -3.121 1.00 88.62 104 MET A C 1
ATOM 766 O O . MET A 1 104 ? 3.082 1.457 -2.205 1.00 88.62 104 MET A O 1
ATOM 770 N N . VAL A 1 105 ? 3.580 0.270 -4.053 1.00 91.50 105 VAL A N 1
ATOM 771 C CA . VAL A 1 105 ? 2.380 -0.560 -4.114 1.00 91.50 105 VAL A CA 1
ATOM 772 C C . VAL A 1 105 ? 2.756 -2.015 -3.857 1.00 91.50 105 VAL A C 1
ATOM 774 O O . VAL A 1 105 ? 3.836 -2.469 -4.240 1.00 91.50 105 VAL A O 1
ATOM 777 N N . TRP A 1 106 ? 1.891 -2.750 -3.171 1.00 91.44 106 TRP A N 1
ATOM 778 C CA . TRP A 1 106 ? 2.078 -4.173 -2.924 1.00 91.44 106 TRP A CA 1
ATOM 779 C C . TRP A 1 106 ? 1.643 -4.981 -4.141 1.00 91.44 106 TRP A C 1
ATOM 781 O O . TRP A 1 106 ? 0.495 -4.882 -4.572 1.00 91.44 106 TRP A O 1
ATOM 791 N N . VAL A 1 107 ? 2.542 -5.821 -4.647 1.00 89.62 107 VAL A N 1
ATOM 792 C CA . VAL A 1 107 ? 2.254 -6.831 -5.664 1.00 89.62 107 VAL A CA 1
ATOM 793 C C . VAL A 1 107 ? 2.198 -8.189 -4.959 1.00 89.62 107 VAL A C 1
ATOM 795 O O . VAL A 1 107 ? 3.214 -8.623 -4.410 1.00 89.62 107 VAL A O 1
ATOM 798 N N . PRO A 1 108 ? 1.035 -8.862 -4.914 1.00 90.56 108 PRO A N 1
ATOM 799 C CA . PRO A 1 108 ? 0.913 -10.149 -4.240 1.00 90.56 108 PRO A CA 1
ATOM 800 C C . PRO A 1 108 ? 1.689 -11.251 -4.973 1.00 90.56 108 PRO A C 1
ATOM 802 O O . PRO A 1 108 ? 2.005 -11.139 -6.158 1.00 90.56 108 PRO A O 1
ATOM 805 N N . ALA A 1 109 ? 1.972 -12.345 -4.260 1.00 90.12 109 ALA A N 1
ATOM 806 C CA . ALA A 1 109 ? 2.452 -13.573 -4.886 1.00 90.12 109 ALA A CA 1
ATOM 807 C C . ALA A 1 109 ? 1.432 -14.051 -5.928 1.00 90.12 109 ALA A C 1
ATOM 809 O O . ALA A 1 109 ? 0.222 -13.935 -5.724 1.00 90.12 109 ALA A O 1
ATOM 810 N N . GLY A 1 110 ? 1.908 -14.599 -7.038 1.00 91.56 110 GLY A N 1
ATOM 811 C CA . GLY A 1 110 ? 1.023 -14.962 -8.133 1.00 91.56 110 GLY A CA 1
ATOM 812 C C . GLY A 1 110 ? 1.764 -15.449 -9.361 1.00 91.56 110 GLY A C 1
ATOM 813 O O . GLY A 1 110 ? 2.994 -15.498 -9.393 1.00 91.56 110 GLY A O 1
ATOM 814 N N . SER A 1 111 ? 0.990 -15.825 -10.374 1.00 93.75 111 SER A N 1
ATOM 815 C CA . SER A 1 111 ? 1.505 -16.207 -11.685 1.00 93.75 111 SER A CA 1
ATOM 816 C C . SER A 1 111 ? 0.864 -15.351 -12.763 1.00 93.75 111 SER A C 1
ATOM 818 O O . SER A 1 111 ? -0.323 -15.044 -12.683 1.00 93.75 111 SER A O 1
ATOM 820 N N . PHE A 1 112 ? 1.640 -14.993 -13.777 1.00 92.38 112 PHE A N 1
ATOM 821 C CA . PHE A 1 112 ? 1.164 -14.253 -14.940 1.00 92.38 112 PHE A CA 1
ATOM 822 C C . PHE A 1 112 ? 1.920 -14.700 -16.193 1.00 92.38 112 PHE A C 1
ATOM 824 O O . PHE A 1 112 ? 2.920 -15.413 -16.106 1.00 92.38 112 PHE A O 1
ATOM 831 N N . GLN A 1 113 ? 1.420 -14.312 -17.363 1.00 94.06 113 GLN A N 1
ATOM 832 C CA . GLN A 1 113 ? 2.084 -14.550 -18.642 1.00 94.06 113 GLN A CA 1
ATOM 833 C C . GLN A 1 113 ? 2.929 -13.325 -19.006 1.00 94.06 113 GLN A C 1
ATOM 835 O O . GLN A 1 113 ? 2.403 -12.216 -19.045 1.00 94.06 113 GLN A O 1
ATOM 840 N N . MET A 1 114 ? 4.221 -13.527 -19.254 1.00 91.69 114 MET A N 1
ATOM 841 C CA . MET A 1 114 ? 5.158 -12.496 -19.702 1.00 91.69 114 MET A CA 1
ATOM 842 C C . MET A 1 114 ? 5.504 -12.708 -21.177 1.00 91.69 114 MET A C 1
ATOM 844 O O . MET A 1 114 ? 5.690 -13.846 -21.602 1.00 91.69 114 MET A O 1
ATOM 848 N N . GLY A 1 115 ? 5.630 -11.615 -21.928 1.00 92.94 115 GLY A N 1
ATOM 849 C CA . GLY A 1 115 ? 5.854 -11.622 -23.375 1.00 92.94 115 GLY A CA 1
ATOM 850 C C . GLY A 1 115 ? 4.576 -11.322 -24.158 1.00 92.94 115 GLY A C 1
ATOM 851 O O . GLY A 1 115 ? 3.489 -11.262 -23.575 1.00 92.94 115 GLY A O 1
ATOM 852 N N . SER A 1 116 ? 4.711 -11.116 -25.466 1.00 91.38 116 SER A N 1
ATOM 853 C CA . SER A 1 116 ? 3.567 -10.824 -26.336 1.00 91.38 116 SER A CA 1
ATOM 854 C C . SER A 1 116 ? 2.854 -12.097 -26.807 1.00 91.38 116 SER A C 1
ATOM 856 O O . SER A 1 116 ? 3.361 -13.205 -26.646 1.00 91.38 116 SER A O 1
ATOM 858 N N . ALA A 1 117 ? 1.635 -11.954 -27.327 1.00 90.25 117 ALA A N 1
ATOM 859 C CA . ALA A 1 117 ? 0.933 -13.040 -27.996 1.00 90.25 117 ALA A CA 1
ATOM 860 C C . ALA A 1 117 ? 1.673 -13.448 -29.280 1.00 90.25 117 ALA A C 1
ATOM 862 O O . ALA A 1 117 ? 2.254 -12.609 -29.964 1.00 90.25 117 ALA A O 1
ATOM 863 N N . ASP A 1 118 ? 1.618 -14.738 -29.617 1.00 85.19 118 ASP A N 1
ATOM 864 C CA . ASP A 1 118 ? 2.352 -15.289 -30.765 1.00 85.19 118 ASP A CA 1
ATOM 865 C C . ASP A 1 118 ? 1.924 -14.662 -32.108 1.00 85.19 118 ASP A C 1
ATOM 867 O O . ASP A 1 118 ? 2.676 -14.706 -33.082 1.00 85.19 118 ASP A O 1
ATOM 871 N N . ASP A 1 119 ? 0.712 -14.106 -32.172 1.00 88.94 119 ASP A N 1
ATOM 872 C CA . ASP A 1 119 ? 0.103 -13.479 -33.343 1.00 88.94 119 ASP A CA 1
ATOM 873 C C . ASP A 1 119 ? 0.088 -11.942 -33.297 1.00 88.94 119 ASP A C 1
ATOM 875 O O . ASP A 1 119 ? -0.520 -11.322 -34.170 1.00 88.94 119 ASP A O 1
ATOM 879 N N . ASP A 1 120 ? 0.763 -11.318 -32.326 1.00 91.25 120 ASP A N 1
ATOM 880 C CA . ASP A 1 120 ? 0.874 -9.861 -32.251 1.00 91.25 120 ASP A CA 1
ATOM 881 C C . ASP A 1 120 ? 1.819 -9.325 -33.350 1.00 91.25 120 ASP A C 1
ATOM 883 O O . ASP A 1 120 ? 3.026 -9.597 -33.315 1.00 91.25 120 ASP A O 1
ATOM 887 N N . PRO A 1 121 ? 1.306 -8.563 -34.340 1.00 89.88 121 PRO A N 1
ATOM 888 C CA . PRO A 1 121 ? 2.109 -8.066 -35.453 1.00 89.88 121 PRO A CA 1
ATOM 889 C C . PRO A 1 121 ? 3.110 -6.974 -35.051 1.00 89.88 121 PRO A C 1
ATOM 891 O O . PRO A 1 121 ? 4.057 -6.737 -35.806 1.00 89.88 121 PRO A O 1
ATOM 894 N N . ASP A 1 122 ? 2.920 -6.326 -33.898 1.00 93.44 122 ASP A N 1
ATOM 895 C CA . ASP A 1 122 ? 3.791 -5.255 -33.406 1.00 93.44 122 ASP A CA 1
ATOM 896 C C . ASP A 1 122 ? 4.895 -5.783 -32.470 1.00 93.44 122 ASP A C 1
ATOM 898 O O . ASP A 1 122 ? 5.842 -5.057 -32.154 1.00 93.44 122 ASP A O 1
ATOM 902 N N . ALA A 1 123 ? 4.823 -7.060 -32.073 1.00 91.00 123 ALA A N 1
ATOM 903 C CA . ALA A 1 123 ? 5.764 -7.662 -31.139 1.00 91.00 123 ALA A CA 1
ATOM 904 C C . ALA A 1 123 ? 7.168 -7.812 -31.735 1.00 91.00 123 ALA A C 1
ATOM 906 O O . ALA A 1 123 ? 7.386 -8.422 -32.791 1.00 91.00 123 ALA A O 1
ATOM 907 N N . TRP A 1 124 ? 8.176 -7.341 -31.002 1.00 89.44 124 TRP A N 1
ATOM 908 C CA . TRP A 1 124 ? 9.558 -7.614 -31.370 1.00 89.44 124 TRP A CA 1
ATOM 909 C C . TRP A 1 124 ? 9.964 -9.058 -31.059 1.00 89.44 124 TRP A C 1
ATOM 911 O O . TRP A 1 124 ? 9.384 -9.769 -30.236 1.00 89.44 124 TRP A O 1
ATOM 921 N N . LYS A 1 125 ? 11.038 -9.517 -31.715 1.00 88.94 125 LYS A N 1
ATOM 922 C CA . LYS A 1 125 ? 11.543 -10.894 -31.562 1.00 88.94 125 LYS A CA 1
ATOM 923 C C . LYS A 1 125 ? 11.934 -11.244 -30.122 1.00 88.94 125 LYS A C 1
ATOM 925 O O . LYS A 1 125 ? 11.899 -12.414 -29.768 1.00 88.94 125 LYS A O 1
ATOM 930 N N . ASN A 1 126 ? 12.338 -10.260 -29.318 1.00 89.75 126 ASN A N 1
ATOM 931 C CA . ASN A 1 126 ? 12.740 -10.439 -27.919 1.00 89.75 126 ASN A CA 1
ATOM 932 C C . ASN A 1 126 ? 11.570 -10.390 -26.925 1.00 89.75 126 ASN A C 1
ATOM 934 O O . ASN A 1 126 ? 11.779 -10.674 -25.751 1.00 89.75 126 ASN A O 1
ATOM 938 N N . GLU A 1 127 ? 10.365 -10.044 -27.374 1.00 92.19 127 GLU A N 1
ATOM 939 C CA . GLU A 1 127 ? 9.144 -10.114 -26.562 1.00 92.19 127 GLU A CA 1
ATOM 940 C C . GLU A 1 127 ? 8.492 -11.501 -26.623 1.00 92.19 127 GLU A C 1
ATOM 942 O O . GLU A 1 127 ? 7.537 -11.776 -25.901 1.00 92.19 127 GLU A O 1
ATOM 947 N N . ASN A 1 128 ? 9.029 -12.384 -27.469 1.00 88.81 128 ASN A N 1
ATOM 948 C CA . ASN A 1 128 ? 8.563 -13.742 -27.689 1.00 88.81 128 ASN A CA 1
ATOM 949 C C . ASN A 1 128 ? 9.578 -14.782 -27.172 1.00 88.81 128 ASN A C 1
ATOM 951 O O . ASN A 1 128 ? 10.788 -14.532 -27.193 1.00 88.81 128 ASN A O 1
ATOM 955 N N . PRO A 1 129 ? 9.121 -15.985 -26.778 1.00 91.69 129 PRO A N 1
ATOM 956 C CA . PRO A 1 129 ? 7.721 -16.402 -26.687 1.00 91.69 129 PRO A CA 1
ATOM 957 C C . PRO A 1 129 ? 7.062 -15.952 -25.378 1.00 91.69 129 PRO A C 1
ATOM 959 O O . PRO A 1 129 ? 7.736 -15.730 -24.361 1.00 91.69 129 PRO A O 1
ATOM 962 N N . ARG A 1 130 ? 5.726 -15.925 -25.374 1.00 94.50 130 ARG A N 1
ATOM 963 C CA . ARG A 1 130 ? 4.965 -15.802 -24.131 1.00 94.50 130 ARG A CA 1
ATOM 964 C C . ARG A 1 130 ? 5.257 -16.976 -23.202 1.00 94.50 130 ARG A C 1
ATOM 966 O O . ARG A 1 130 ? 5.190 -18.133 -23.615 1.00 94.50 130 ARG A O 1
ATOM 973 N N . HIS A 1 131 ? 5.552 -16.699 -21.940 1.00 92.06 131 HIS A N 1
ATOM 974 C CA . HIS A 1 131 ? 5.848 -17.730 -20.950 1.00 92.06 131 HIS A CA 1
ATOM 975 C C . HIS A 1 131 ? 5.296 -17.376 -19.568 1.00 92.06 131 HIS A C 1
ATOM 977 O O . HIS A 1 131 ? 5.160 -16.211 -19.196 1.00 92.06 131 HIS A O 1
ATOM 983 N N . GLY A 1 132 ? 4.977 -18.409 -18.786 1.00 94.38 132 GLY A N 1
ATOM 984 C CA . GLY A 1 132 ? 4.496 -18.248 -17.419 1.00 94.38 132 GLY A CA 1
ATOM 985 C C . GLY A 1 132 ? 5.620 -17.845 -16.467 1.00 94.38 132 GLY A C 1
ATOM 986 O O . GLY A 1 132 ? 6.671 -18.484 -16.433 1.00 94.38 132 GLY A O 1
ATOM 987 N N . VAL A 1 133 ? 5.373 -16.819 -15.658 1.00 94.12 133 VAL A N 1
ATOM 988 C CA . VAL A 1 133 ? 6.257 -16.372 -14.580 1.00 94.12 133 VAL A CA 1
ATOM 989 C C . VAL A 1 133 ? 5.494 -16.449 -13.267 1.00 94.12 133 VAL A C 1
ATOM 991 O O . VAL A 1 133 ? 4.380 -15.938 -13.160 1.00 94.12 133 VAL A O 1
ATOM 994 N N . THR A 1 134 ? 6.108 -17.071 -12.261 1.00 91.81 134 THR A N 1
ATOM 995 C CA . THR A 1 134 ? 5.530 -17.227 -10.924 1.00 91.81 134 THR A CA 1
ATOM 996 C C . THR A 1 134 ? 6.415 -16.559 -9.884 1.00 91.81 134 THR A C 1
ATOM 998 O O . THR A 1 134 ? 7.592 -16.893 -9.742 1.00 91.81 134 THR A O 1
ATOM 1001 N N . PHE A 1 135 ? 5.824 -15.661 -9.102 1.00 90.94 135 PHE A N 1
ATOM 1002 C CA . PHE A 1 135 ? 6.431 -15.107 -7.900 1.00 90.94 135 PHE A CA 1
ATOM 1003 C C . PHE A 1 135 ? 5.900 -15.854 -6.678 1.00 90.94 135 PHE A C 1
ATOM 1005 O O . PHE A 1 135 ? 4.721 -15.756 -6.344 1.00 90.94 135 PHE A O 1
ATOM 1012 N N . ALA A 1 136 ? 6.781 -16.594 -5.999 1.00 89.81 136 ALA A N 1
ATOM 1013 C CA . ALA A 1 136 ? 6.429 -17.362 -4.801 1.00 89.81 136 ALA A CA 1
ATOM 1014 C C . ALA A 1 136 ? 6.095 -16.478 -3.585 1.00 89.81 136 ALA A C 1
ATOM 1016 O O . ALA A 1 136 ? 5.469 -16.939 -2.635 1.00 89.81 136 ALA A O 1
ATOM 1017 N N . GLN A 1 137 ? 6.536 -15.219 -3.598 1.00 87.25 137 GLN A N 1
ATOM 1018 C CA . GLN A 1 137 ? 6.298 -14.238 -2.545 1.00 87.25 137 GLN A CA 1
ATOM 1019 C C . GLN A 1 137 ? 5.905 -12.907 -3.182 1.00 87.25 137 GLN A C 1
ATOM 1021 O O . GLN A 1 137 ? 6.388 -12.574 -4.266 1.00 87.25 137 GLN A O 1
ATOM 1026 N N . GLY A 1 138 ? 5.038 -12.157 -2.503 1.00 86.44 138 GLY A N 1
ATOM 1027 C CA . GLY A 1 138 ? 4.724 -10.791 -2.901 1.00 86.44 138 GLY A CA 1
ATOM 1028 C C . GLY A 1 138 ? 5.878 -9.838 -2.598 1.00 86.44 138 GLY A C 1
ATOM 1029 O O . GLY A 1 138 ? 6.764 -10.138 -1.794 1.00 86.44 138 GLY A O 1
ATOM 1030 N N . PHE A 1 139 ? 5.867 -8.679 -3.243 1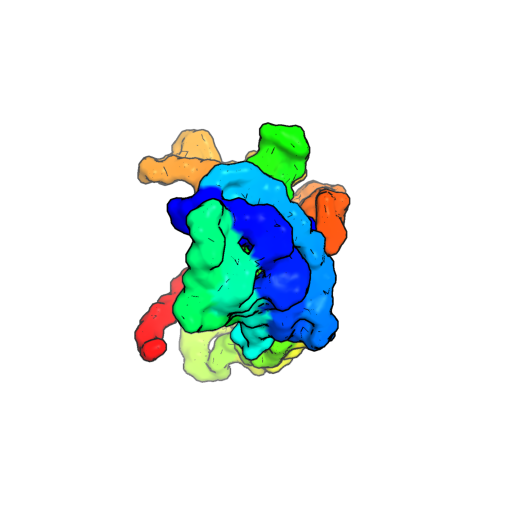.00 87.44 139 PHE A N 1
ATOM 1031 C CA . PHE A 1 139 ? 6.900 -7.662 -3.093 1.00 87.44 139 PHE A CA 1
ATOM 1032 C C . PHE A 1 139 ? 6.327 -6.255 -3.277 1.00 87.44 139 PHE A C 1
ATOM 1034 O O . PHE A 1 139 ? 5.243 -6.062 -3.823 1.00 87.44 139 PHE A O 1
ATOM 1041 N N . TRP A 1 140 ? 7.066 -5.252 -2.807 1.00 86.75 140 TRP A N 1
ATOM 1042 C CA . TRP A 1 140 ? 6.732 -3.847 -3.022 1.00 86.75 140 TRP A CA 1
ATOM 1043 C C . TRP A 1 140 ? 7.333 -3.360 -4.342 1.00 86.75 140 TRP A C 1
ATOM 1045 O O . TRP A 1 140 ? 8.524 -3.555 -4.583 1.00 86.75 140 TRP A O 1
ATOM 1055 N N . LEU A 1 141 ? 6.534 -2.682 -5.162 1.00 88.19 141 LEU A N 1
ATOM 1056 C CA . LEU A 1 141 ? 6.959 -2.048 -6.410 1.00 88.19 141 LEU A CA 1
ATOM 1057 C C . LEU A 1 141 ? 6.772 -0.531 -6.310 1.00 88.19 141 LEU A C 1
ATOM 1059 O O . LEU A 1 141 ? 5.811 -0.071 -5.701 1.00 88.19 141 LEU A O 1
ATOM 1063 N N . GLY A 1 142 ? 7.681 0.258 -6.886 1.00 87.75 142 GLY A N 1
ATOM 1064 C CA . GLY A 1 142 ? 7.509 1.712 -6.951 1.00 87.75 142 GLY A CA 1
ATOM 1065 C C . GLY A 1 142 ? 6.222 2.073 -7.694 1.00 87.75 142 GLY A C 1
ATOM 1066 O O . GLY A 1 142 ? 5.974 1.551 -8.778 1.00 87.75 142 GLY A O 1
ATOM 1067 N N . LYS A 1 143 ? 5.399 2.955 -7.112 1.00 88.88 143 LYS A N 1
ATOM 1068 C CA . LYS A 1 143 ? 4.159 3.431 -7.755 1.00 88.88 143 LYS A CA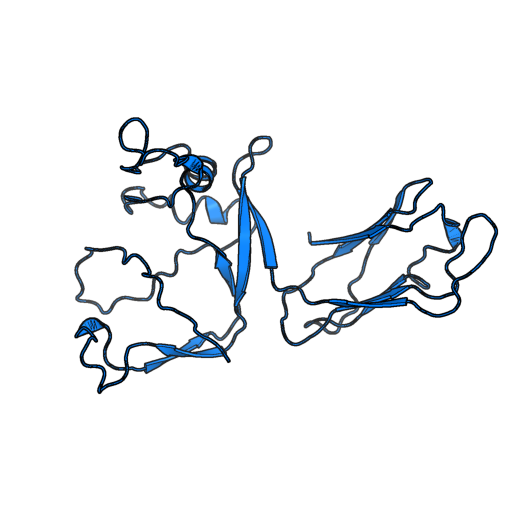 1
ATOM 1069 C C . LYS A 1 143 ? 4.452 4.241 -9.022 1.00 88.88 143 LYS A C 1
ATOM 1071 O O . LYS A 1 143 ? 3.675 4.217 -9.971 1.00 88.88 143 LYS A O 1
ATOM 1076 N N . TYR A 1 144 ? 5.584 4.938 -9.013 1.00 89.12 144 TYR A N 1
ATOM 1077 C CA . TYR A 1 144 ? 6.106 5.737 -10.114 1.00 89.12 144 TYR A CA 1
ATOM 1078 C C . TYR A 1 144 ? 7.578 5.401 -10.348 1.00 89.12 144 TYR A C 1
ATOM 1080 O O . TYR A 1 144 ? 8.233 4.781 -9.503 1.00 89.12 144 TYR A O 1
ATOM 1088 N N . GLU A 1 145 ? 8.102 5.848 -11.486 1.00 86.44 145 GLU A N 1
ATOM 1089 C CA . GLU A 1 145 ? 9.539 5.849 -11.738 1.00 86.44 145 GLU A CA 1
ATOM 1090 C C . GLU A 1 145 ? 10.270 6.678 -10.676 1.00 86.44 145 GLU A C 1
ATOM 1092 O O . GLU A 1 145 ? 9.749 7.671 -10.161 1.00 86.44 145 GLU A O 1
ATOM 1097 N N . VAL A 1 146 ? 11.491 6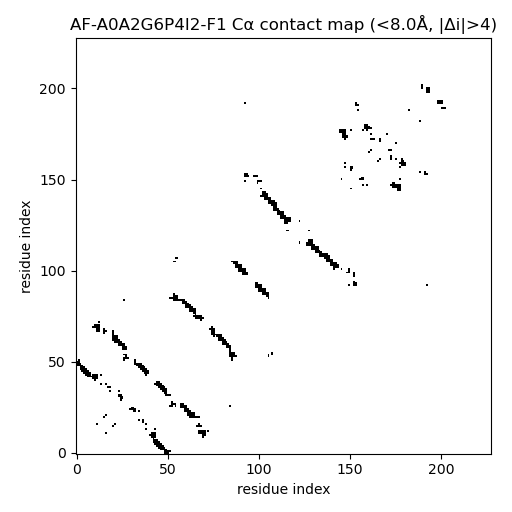.259 -10.343 1.00 86.38 146 VAL A N 1
ATOM 1098 C CA . VAL A 1 146 ? 12.319 6.971 -9.366 1.00 86.38 146 VAL A CA 1
ATOM 1099 C C . VAL A 1 146 ? 12.651 8.353 -9.916 1.00 86.38 146 VAL A C 1
ATOM 1101 O O . VAL A 1 146 ? 13.210 8.473 -11.007 1.00 86.38 146 VAL A O 1
ATOM 1104 N N . THR A 1 147 ? 12.340 9.398 -9.155 1.00 88.75 147 THR A N 1
ATOM 1105 C CA . THR A 1 147 ? 12.592 10.773 -9.591 1.00 88.75 147 THR A CA 1
ATOM 1106 C C . THR A 1 147 ? 14.051 11.177 -9.393 1.00 88.75 147 THR A C 1
ATOM 1108 O O . THR A 1 147 ? 14.773 10.611 -8.564 1.00 88.75 147 THR A O 1
ATOM 1111 N N . GLN A 1 148 ? 14.502 12.213 -10.104 1.00 86.56 148 GLN A N 1
ATOM 1112 C CA . GLN A 1 148 ? 15.851 12.756 -9.922 1.00 86.56 148 GLN A CA 1
ATOM 1113 C C . GLN A 1 148 ? 16.098 13.217 -8.477 1.00 86.56 148 GLN A C 1
ATOM 1115 O O . GLN A 1 148 ? 17.200 13.031 -7.957 1.00 86.56 148 GLN A O 1
ATOM 1120 N N . LYS A 1 149 ? 15.086 13.772 -7.794 1.00 88.19 149 LYS A N 1
ATOM 1121 C CA . LYS A 1 149 ? 15.188 14.162 -6.378 1.00 88.19 149 LYS A CA 1
ATOM 1122 C C . LYS A 1 149 ? 15.374 12.960 -5.454 1.00 88.19 149 LYS A C 1
ATOM 1124 O O . LYS A 1 149 ? 16.252 12.989 -4.592 1.00 88.19 149 LYS A O 1
ATOM 1129 N N . GLN A 1 150 ? 14.596 11.896 -5.653 1.00 84.88 150 GLN A N 1
ATOM 1130 C CA . GLN A 1 150 ? 14.736 10.647 -4.893 1.00 84.88 150 GLN A CA 1
ATOM 1131 C C . GLN A 1 150 ? 16.114 10.012 -5.124 1.00 84.88 150 GLN A C 1
ATOM 1133 O O . GLN A 1 150 ? 16.785 9.605 -4.176 1.00 84.88 150 GLN A O 1
ATOM 1138 N N . TRP A 1 151 ? 16.583 9.997 -6.374 1.00 84.19 151 TRP A N 1
ATOM 1139 C CA . TRP A 1 151 ? 17.914 9.507 -6.719 1.00 84.19 151 TRP A CA 1
ATOM 1140 C C . TRP A 1 151 ? 19.024 10.305 -6.022 1.00 84.19 151 TRP A C 1
ATOM 1142 O O . TRP A 1 151 ? 19.905 9.716 -5.391 1.00 84.19 151 TRP A O 1
ATOM 1152 N N . LYS A 1 152 ? 18.966 11.645 -6.071 1.00 82.81 152 LYS A N 1
ATOM 1153 C CA . LYS A 1 152 ? 19.918 12.531 -5.377 1.00 82.81 152 LYS A CA 1
ATOM 1154 C C . LYS A 1 152 ? 19.935 12.282 -3.869 1.00 82.81 152 LYS A C 1
ATOM 1156 O O . LYS A 1 152 ? 21.019 12.275 -3.294 1.00 82.81 152 LYS A O 1
ATOM 1161 N N . ALA A 1 153 ? 18.781 12.051 -3.243 1.00 81.81 153 ALA A N 1
ATOM 1162 C CA . ALA A 1 153 ? 18.696 11.799 -1.803 1.00 81.81 153 ALA A CA 1
ATOM 1163 C C . ALA A 1 153 ? 19.500 10.557 -1.375 1.00 81.81 153 ALA A C 1
ATOM 1165 O O . ALA A 1 153 ? 20.168 10.573 -0.344 1.00 81.81 153 ALA A O 1
ATOM 1166 N N . VAL A 1 154 ? 19.501 9.501 -2.196 1.00 77.69 154 VAL A N 1
ATOM 1167 C CA . VAL A 1 154 ? 20.215 8.244 -1.903 1.00 77.69 154 VAL A CA 1
ATOM 1168 C C . VAL A 1 154 ? 21.676 8.288 -2.367 1.00 77.69 154 VAL A C 1
ATOM 1170 O O . VAL A 1 154 ? 22.597 7.847 -1.666 1.00 77.69 154 VAL A O 1
ATOM 1173 N N . MET A 1 155 ? 21.907 8.803 -3.576 1.00 75.56 155 MET A N 1
ATOM 1174 C CA . MET A 1 155 ? 23.197 8.713 -4.266 1.00 75.56 155 MET A CA 1
ATOM 1175 C C . MET A 1 155 ? 24.082 9.948 -4.069 1.00 75.56 155 MET A C 1
ATOM 1177 O O . MET A 1 155 ? 25.287 9.872 -4.316 1.00 75.56 155 MET A O 1
ATOM 1181 N N . GLY A 1 156 ? 23.517 11.076 -3.632 1.00 78.06 156 GLY A N 1
ATOM 1182 C CA . GLY A 1 156 ? 24.208 12.360 -3.457 1.00 78.06 156 GLY A CA 1
ATOM 1183 C C . GLY A 1 156 ? 24.621 13.047 -4.764 1.00 78.06 156 GLY A C 1
ATOM 1184 O O . GLY A 1 156 ? 25.272 14.086 -4.733 1.00 78.06 156 GLY A O 1
ATOM 1185 N N . SER A 1 157 ? 24.283 12.469 -5.918 1.00 79.12 157 SER A N 1
ATOM 1186 C CA . SER A 1 157 ? 24.646 12.966 -7.250 1.00 79.12 157 SER A CA 1
ATOM 1187 C C . SER A 1 157 ? 23.554 12.630 -8.267 1.00 79.12 157 SER A C 1
ATOM 1189 O O . SER A 1 157 ? 22.735 11.748 -8.017 1.00 79.12 157 SER A O 1
ATOM 1191 N N . ASN A 1 158 ? 23.532 13.331 -9.404 1.00 80.50 158 ASN A N 1
ATOM 1192 C CA . ASN A 1 158 ? 22.563 13.133 -10.484 1.00 80.50 158 ASN A CA 1
ATOM 1193 C C . ASN A 1 158 ? 23.250 13.187 -11.851 1.00 80.50 158 ASN A C 1
ATOM 1195 O O . ASN A 1 158 ? 23.814 14.218 -12.218 1.00 80.50 158 ASN A O 1
ATOM 1199 N N . SER A 1 159 ? 23.182 12.090 -12.602 1.00 81.31 159 SER A N 1
ATOM 1200 C CA . SER A 1 159 ? 23.749 11.974 -13.951 1.00 81.31 159 SER A CA 1
ATOM 1201 C C . SER A 1 159 ? 22.720 12.160 -15.067 1.00 81.31 159 SER A C 1
ATOM 1203 O O . SER A 1 159 ? 23.060 11.956 -16.233 1.00 81.31 159 SER A O 1
ATOM 1205 N N . SER A 1 160 ? 21.491 12.558 -14.725 1.00 80.75 160 SER A N 1
ATOM 1206 C CA . SER A 1 160 ? 20.432 12.803 -15.704 1.00 80.75 160 SER A CA 1
ATOM 1207 C C . SER A 1 160 ? 20.858 13.884 -16.704 1.00 80.75 160 SER A C 1
ATOM 1209 O O . SER A 1 160 ? 21.455 14.898 -16.353 1.00 80.75 160 SER A O 1
ATOM 1211 N N . TYR A 1 161 ? 20.570 13.667 -17.974 1.00 81.38 161 TYR A N 1
ATOM 1212 C CA . TYR A 1 161 ? 20.616 14.658 -19.034 1.00 81.38 161 TYR A CA 1
ATOM 1213 C C . TYR A 1 161 ? 19.585 15.785 -18.867 1.00 81.38 161 TYR A C 1
ATOM 1215 O O . TYR A 1 161 ? 19.928 16.951 -19.086 1.00 81.38 161 TYR A O 1
ATOM 1223 N N . PHE A 1 162 ? 18.349 15.460 -18.473 1.00 83.00 162 PHE A N 1
ATOM 1224 C CA . PHE A 1 162 ? 17.254 16.428 -18.323 1.00 83.00 162 PHE A CA 1
ATOM 1225 C C . PHE A 1 162 ? 17.360 17.203 -17.001 1.00 83.00 162 PHE A C 1
ATOM 1227 O O . PHE A 1 162 ? 16.565 17.024 -16.080 1.00 83.00 162 PHE A O 1
ATOM 1234 N N . GLN A 1 163 ? 18.373 18.063 -16.906 1.00 79.44 163 GLN A N 1
ATOM 1235 C CA . GLN A 1 163 ? 18.609 18.975 -15.786 1.00 79.44 163 GLN A CA 1
ATOM 1236 C C . GLN A 1 163 ? 19.145 20.331 -16.279 1.00 79.44 163 GLN A C 1
ATOM 1238 O O . GLN A 1 163 ? 19.648 20.447 -17.399 1.00 79.44 163 GLN A O 1
ATOM 1243 N N . GLY A 1 164 ? 19.047 21.372 -15.447 1.00 77.50 164 GLY A N 1
ATOM 1244 C CA . GLY A 1 164 ? 19.517 22.720 -15.788 1.00 77.50 164 GLY A CA 1
ATOM 1245 C C . GLY A 1 164 ? 18.818 23.296 -17.026 1.00 77.50 164 GLY A C 1
ATOM 1246 O O . GLY A 1 164 ? 17.596 23.341 -17.086 1.00 77.50 164 GLY A O 1
ATOM 1247 N N . GLY A 1 165 ? 19.588 23.728 -18.028 1.00 77.69 165 GLY A N 1
ATOM 1248 C CA . GLY A 1 165 ? 19.046 24.310 -19.266 1.00 77.69 165 GLY A CA 1
ATOM 1249 C C . GLY A 1 165 ? 18.339 23.321 -20.204 1.00 77.69 165 GLY A C 1
ATOM 1250 O O . GLY A 1 165 ? 17.732 23.753 -21.176 1.00 77.69 165 GLY A O 1
ATOM 1251 N N . ASN A 1 166 ? 18.402 22.015 -19.924 1.00 81.06 166 ASN A N 1
ATOM 1252 C CA . ASN A 1 166 ? 17.803 20.968 -20.761 1.00 81.06 166 ASN A CA 1
ATOM 1253 C C . ASN A 1 166 ? 16.415 20.526 -20.270 1.00 81.06 166 ASN A C 1
ATOM 1255 O O . ASN A 1 166 ? 15.911 19.493 -20.705 1.00 81.06 166 ASN A O 1
ATOM 1259 N N . ILE A 1 167 ? 15.813 21.253 -19.328 1.00 85.06 167 ILE A N 1
ATOM 1260 C CA . ILE A 1 167 ? 14.488 20.930 -18.795 1.00 85.06 167 ILE A CA 1
ATOM 1261 C C . ILE A 1 167 ? 13.423 21.449 -19.775 1.00 85.06 167 ILE A C 1
ATOM 1263 O O . ILE A 1 167 ? 13.471 22.628 -20.139 1.00 85.06 167 ILE A O 1
ATOM 1267 N N . PRO A 1 168 ? 12.450 20.621 -20.200 1.00 81.00 168 PRO A N 1
ATOM 1268 C CA . PRO A 1 168 ? 11.317 21.103 -20.982 1.00 81.00 168 PRO A CA 1
ATOM 1269 C C . PRO A 1 168 ? 10.574 22.235 -20.258 1.00 81.00 168 PRO A C 1
ATOM 1271 O O . PRO A 1 168 ? 10.410 22.208 -19.037 1.00 81.00 168 PRO A O 1
ATOM 1274 N N . ALA A 1 169 ? 10.114 23.237 -21.009 1.00 83.81 169 ALA A N 1
ATOM 1275 C CA . ALA A 1 169 ? 9.468 24.412 -20.432 1.00 83.81 169 ALA A CA 1
ATOM 1276 C C . ALA A 1 169 ? 8.271 24.025 -19.542 1.00 83.81 169 ALA A C 1
ATOM 1278 O O . ALA A 1 169 ? 7.394 23.269 -19.956 1.00 83.81 169 ALA A O 1
ATOM 1279 N N . GLY A 1 170 ? 8.240 24.563 -18.320 1.00 83.12 170 GLY A N 1
ATOM 1280 C CA . GLY A 1 170 ? 7.173 24.308 -17.347 1.00 83.12 170 GLY A CA 1
ATOM 1281 C C . GLY A 1 170 ? 7.310 23.008 -16.547 1.00 83.12 170 GLY A C 1
ATOM 1282 O O . GLY A 1 170 ? 6.415 22.705 -15.762 1.00 83.12 170 GLY A O 1
ATOM 1283 N N . MET A 1 171 ? 8.399 22.251 -16.710 1.00 85.31 171 MET A N 1
ATOM 1284 C CA . MET A 1 171 ? 8.674 21.057 -15.904 1.00 85.31 171 MET A CA 1
ATOM 1285 C C . MET A 1 171 ? 9.678 21.338 -14.784 1.00 85.31 171 MET A C 1
ATOM 1287 O O . MET A 1 171 ? 10.539 22.208 -14.897 1.00 85.31 171 MET A O 1
ATOM 1291 N N . ASP A 1 172 ? 9.579 20.559 -13.709 1.00 87.31 172 ASP A N 1
ATOM 1292 C CA . ASP A 1 172 ? 10.535 20.550 -12.604 1.00 87.31 172 ASP A CA 1
ATOM 1293 C C . ASP A 1 172 ? 11.419 19.301 -12.703 1.00 87.31 172 ASP A C 1
ATOM 1295 O O . ASP A 1 172 ? 10.917 18.179 -12.594 1.00 87.31 172 ASP A O 1
ATOM 1299 N N . ALA A 1 173 ? 12.730 19.494 -12.893 1.00 84.38 173 ALA A N 1
ATOM 1300 C CA . ALA A 1 173 ? 13.702 18.403 -13.013 1.00 84.38 173 ALA A CA 1
ATOM 1301 C C . ALA A 1 173 ? 13.664 17.434 -11.831 1.00 84.38 173 ALA A C 1
ATOM 1303 O O . ALA A 1 173 ? 13.885 16.241 -12.013 1.00 84.38 173 ALA A O 1
ATOM 1304 N N . ASP A 1 174 ? 13.368 17.926 -10.629 1.00 86.50 174 ASP A N 1
ATOM 1305 C CA . ASP A 1 174 ? 13.365 17.102 -9.426 1.00 86.50 174 ASP A CA 1
ATOM 1306 C C . ASP A 1 174 ? 12.242 16.052 -9.428 1.00 86.50 174 ASP A C 1
ATOM 1308 O O . ASP A 1 174 ? 12.398 14.996 -8.806 1.00 86.50 174 ASP A O 1
ATOM 1312 N N . ASN A 1 175 ? 11.158 16.304 -10.169 1.00 87.75 175 ASN A N 1
ATOM 1313 C CA . ASN A 1 175 ? 10.030 15.387 -10.340 1.00 87.75 175 ASN A CA 1
ATOM 1314 C C . ASN A 1 175 ? 10.107 14.566 -11.634 1.00 87.75 175 ASN A C 1
ATOM 1316 O O . ASN A 1 175 ? 9.276 13.683 -11.841 1.00 87.75 175 ASN A O 1
ATOM 1320 N N . LEU A 1 176 ? 11.090 14.832 -12.500 1.00 87.44 176 LEU A N 1
ATOM 1321 C CA . LEU A 1 176 ? 11.324 14.001 -13.675 1.00 87.44 176 LEU A CA 1
ATOM 1322 C C . LEU A 1 176 ? 11.916 12.646 -13.263 1.00 87.44 176 LEU A C 1
ATOM 1324 O O . LEU A 1 176 ? 12.650 12.577 -12.268 1.00 87.44 176 LEU A O 1
ATOM 1328 N N . PRO A 1 177 ? 11.655 11.579 -14.035 1.00 87.00 177 PRO A N 1
ATOM 1329 C CA . PRO A 1 177 ? 12.346 10.310 -13.873 1.00 87.00 177 PRO A CA 1
ATOM 1330 C C . PRO A 1 177 ? 13.859 10.495 -13.985 1.00 87.00 177 PRO A C 1
ATOM 1332 O O . PRO A 1 177 ? 14.352 11.287 -14.796 1.00 87.00 177 PRO A O 1
ATOM 1335 N N . VAL A 1 178 ? 14.608 9.762 -13.166 1.00 84.19 178 VAL A N 1
ATOM 1336 C CA . VAL A 1 178 ? 16.055 9.671 -13.340 1.00 84.19 178 VAL A CA 1
ATOM 1337 C C . VAL A 1 178 ? 16.362 8.872 -14.604 1.00 84.19 178 VAL A C 1
ATOM 1339 O O . VAL A 1 178 ? 15.859 7.770 -14.805 1.00 84.19 178 VAL A O 1
ATOM 1342 N N . GLU A 1 179 ? 17.235 9.409 -15.446 1.00 79.38 179 GLU A N 1
ATOM 1343 C CA . GLU A 1 179 ? 17.763 8.703 -16.612 1.00 79.38 179 GLU A CA 1
ATOM 1344 C C . GLU A 1 179 ? 19.288 8.773 -16.644 1.00 79.38 179 GLU A C 1
ATOM 1346 O O . GLU A 1 179 ? 19.921 9.393 -15.786 1.00 79.38 179 GLU A O 1
ATOM 1351 N N . LYS A 1 180 ? 19.902 8.006 -17.557 1.00 74.62 180 LYS A N 1
ATOM 1352 C CA . LYS A 1 180 ? 21.362 7.789 -17.589 1.00 74.62 180 LYS A CA 1
ATOM 1353 C C . LYS A 1 180 ? 21.931 7.379 -16.227 1.00 74.62 180 LYS A C 1
ATOM 1355 O O . LYS A 1 180 ? 23.099 7.629 -15.915 1.00 74.62 180 LYS A O 1
ATOM 1360 N N . ALA A 1 181 ? 21.120 6.688 -15.430 1.00 61.53 181 ALA A N 1
ATOM 1361 C CA . ALA A 1 181 ? 21.541 5.977 -14.238 1.00 61.53 181 ALA A CA 1
ATOM 1362 C C . ALA A 1 181 ? 22.328 4.726 -14.667 1.00 61.53 181 ALA A C 1
ATOM 1364 O O . ALA A 1 181 ? 21.840 3.601 -14.616 1.00 61.53 181 ALA A O 1
ATOM 1365 N N . GLY A 1 182 ? 23.542 4.919 -15.185 1.00 54.91 182 GLY A N 1
ATOM 1366 C CA . GLY A 1 182 ? 24.403 3.809 -15.581 1.00 54.91 182 GLY A CA 1
ATOM 1367 C C . GLY A 1 182 ? 24.865 3.002 -14.364 1.00 54.91 182 GLY A C 1
ATOM 1368 O O . GLY A 1 182 ? 25.151 3.566 -13.306 1.00 54.91 182 GLY A O 1
ATOM 1369 N N . CYS A 1 183 ? 25.061 1.690 -14.525 1.00 47.41 183 CYS A N 1
ATOM 1370 C CA . CYS A 1 183 ? 25.714 0.814 -13.535 1.00 47.41 183 CYS A CA 1
ATOM 1371 C C . CYS A 1 183 ? 27.221 1.112 -13.329 1.00 47.41 183 CYS A C 1
ATOM 1373 O O . CYS A 1 183 ? 27.978 0.241 -12.915 1.00 47.41 183 CYS A O 1
ATOM 1375 N N . SER A 1 184 ? 27.671 2.339 -13.602 1.00 46.38 184 SER A N 1
ATOM 1376 C CA . SER A 1 184 ? 29.064 2.793 -13.474 1.00 46.38 184 SER A CA 1
ATOM 1377 C C . SER A 1 184 ? 29.525 2.925 -12.011 1.00 46.38 184 SER A C 1
ATOM 1379 O O . SER A 1 184 ? 30.713 3.040 -11.721 1.00 46.38 184 SER A O 1
ATOM 1381 N N . CYS A 1 185 ? 28.605 2.860 -11.045 1.00 41.12 185 CYS A N 1
ATOM 1382 C CA . CYS A 1 185 ? 28.973 2.817 -9.634 1.00 41.12 185 CYS A CA 1
ATOM 1383 C C . CYS A 1 185 ? 29.378 1.391 -9.216 1.00 41.12 185 CYS A C 1
ATOM 1385 O O . CYS A 1 185 ? 28.520 0.505 -9.224 1.00 41.12 185 CYS A O 1
ATOM 1387 N N . PRO A 1 186 ? 30.622 1.154 -8.751 1.00 39.59 186 PRO A N 1
ATOM 1388 C CA . PRO A 1 186 ? 31.021 -0.146 -8.224 1.00 39.59 186 PRO A CA 1
ATOM 1389 C C . PRO A 1 186 ? 30.216 -0.450 -6.951 1.00 39.59 186 PRO A C 1
ATOM 1391 O O . PRO A 1 186 ? 30.459 0.113 -5.885 1.00 39.59 186 PRO A O 1
ATOM 1394 N N . GLY A 1 187 ? 29.189 -1.293 -7.079 1.00 44.12 187 GLY A N 1
ATOM 1395 C CA . GLY A 1 187 ? 28.452 -1.901 -5.966 1.00 44.12 187 GLY A CA 1
ATOM 1396 C C . GLY A 1 187 ? 27.549 -0.988 -5.122 1.00 44.12 187 GLY A C 1
ATOM 1397 O O . GLY A 1 187 ? 26.906 -1.491 -4.206 1.00 44.12 187 GLY A O 1
ATOM 1398 N N . LYS A 1 188 ? 27.455 0.324 -5.389 1.00 43.69 188 LYS A N 1
ATOM 1399 C CA . LYS A 1 188 ? 26.716 1.258 -4.507 1.00 43.69 188 LYS A CA 1
ATOM 1400 C C . LYS A 1 188 ? 25.234 1.460 -4.840 1.00 43.69 188 LYS A C 1
ATOM 1402 O O . LYS A 1 188 ? 24.478 1.724 -3.909 1.00 43.69 188 LYS A O 1
ATOM 1407 N N . CYS A 1 189 ? 24.804 1.284 -6.094 1.00 44.28 189 CYS A N 1
ATOM 1408 C CA . CYS A 1 189 ? 23.394 1.495 -6.470 1.00 44.28 189 CYS A CA 1
ATOM 1409 C C . CYS A 1 189 ? 22.453 0.491 -5.781 1.00 44.28 189 CYS A C 1
ATOM 1411 O O . CYS A 1 189 ? 21.387 0.871 -5.317 1.00 44.28 189 CYS A O 1
ATOM 1413 N N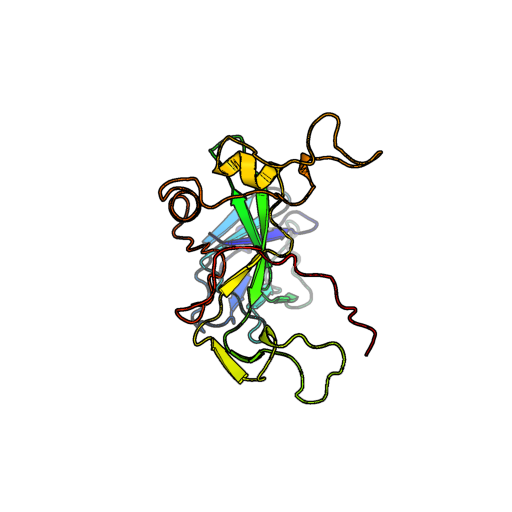 . HIS A 1 190 ? 22.877 -0.771 -5.643 1.00 44.19 190 HIS A N 1
ATOM 1414 C CA . HIS A 1 190 ? 22.095 -1.817 -4.968 1.00 44.19 190 HIS A CA 1
ATOM 1415 C C . HIS A 1 190 ? 22.262 -1.819 -3.439 1.00 44.19 190 HIS A C 1
ATOM 1417 O O . HIS A 1 190 ? 21.390 -2.302 -2.725 1.00 44.19 190 HIS A O 1
ATOM 1423 N N . ALA A 1 191 ? 23.391 -1.318 -2.923 1.00 30.69 191 ALA A N 1
ATOM 1424 C CA . ALA A 1 191 ? 23.770 -1.506 -1.522 1.00 30.69 191 ALA A CA 1
ATOM 1425 C C . ALA A 1 191 ? 23.348 -0.363 -0.588 1.00 30.69 191 ALA A C 1
ATOM 1427 O O . ALA A 1 191 ? 23.178 -0.611 0.603 1.00 30.69 191 ALA A O 1
ATOM 1428 N N . LYS A 1 192 ? 23.192 0.877 -1.079 1.00 35.16 192 LYS A N 1
ATOM 1429 C CA . LYS A 1 192 ? 22.820 2.004 -0.204 1.00 35.16 192 LYS A CA 1
ATOM 1430 C C . LYS A 1 192 ? 21.342 1.999 0.179 1.00 35.16 192 LYS A C 1
ATOM 1432 O O . LYS A 1 192 ? 21.049 2.086 1.363 1.00 35.16 192 LYS A O 1
ATOM 1437 N N . SER A 1 193 ? 20.435 1.794 -0.780 1.00 34.81 193 SER A N 1
ATOM 1438 C CA . SER A 1 193 ? 18.999 1.695 -0.476 1.00 34.81 193 SER A CA 1
ATOM 1439 C C . SER A 1 193 ? 18.673 0.490 0.421 1.00 34.81 193 SER A C 1
ATOM 1441 O O . SER A 1 193 ? 17.765 0.567 1.242 1.00 34.81 193 SER A O 1
ATOM 1443 N N . ALA A 1 194 ? 19.467 -0.586 0.343 1.00 29.95 194 ALA A N 1
ATOM 1444 C CA . ALA A 1 194 ? 19.267 -1.785 1.152 1.00 29.95 194 ALA A CA 1
ATOM 1445 C C . ALA A 1 194 ? 19.711 -1.677 2.616 1.00 29.95 194 ALA A C 1
ATOM 1447 O O . ALA A 1 194 ? 19.336 -2.526 3.427 1.00 29.95 194 ALA A O 1
ATOM 1448 N N . LYS A 1 195 ? 20.519 -0.669 2.967 1.00 28.06 195 LYS A N 1
ATOM 1449 C CA . LYS A 1 195 ? 21.150 -0.593 4.291 1.00 28.06 195 LYS A CA 1
ATOM 1450 C C . LYS A 1 195 ? 20.363 0.214 5.319 1.00 28.06 195 LYS A C 1
ATOM 1452 O O . LYS A 1 195 ? 20.634 0.042 6.502 1.00 28.06 195 LYS A O 1
ATOM 1457 N N . GLU A 1 196 ? 19.425 1.060 4.896 1.00 32.31 196 GLU A N 1
ATOM 1458 C CA . GLU A 1 196 ? 18.738 1.976 5.818 1.00 32.31 196 GLU A CA 1
ATOM 1459 C C . GLU A 1 196 ? 17.452 1.418 6.439 1.00 32.31 196 GLU A C 1
ATOM 1461 O O . GLU A 1 196 ? 17.032 1.962 7.449 1.00 32.31 196 GLU A O 1
ATOM 1466 N N . ASP A 1 197 ? 16.888 0.298 5.958 1.00 32.97 197 ASP A N 1
ATOM 1467 C CA . ASP A 1 197 ? 15.807 -0.393 6.691 1.00 32.97 197 ASP A CA 1
ATOM 1468 C C . ASP A 1 197 ? 15.508 -1.805 6.139 1.00 32.97 197 ASP A C 1
ATOM 1470 O O . ASP A 1 197 ? 14.431 -2.069 5.615 1.00 32.97 197 ASP A O 1
ATOM 1474 N N . SER A 1 198 ? 16.478 -2.734 6.164 1.00 30.44 198 SER A N 1
ATOM 1475 C CA . SER A 1 198 ? 16.271 -4.148 5.755 1.00 30.44 198 SER A CA 1
ATOM 1476 C C . SER A 1 198 ? 15.525 -4.334 4.415 1.00 30.44 198 SER A C 1
ATOM 1478 O O . SER A 1 198 ? 14.784 -5.301 4.228 1.00 30.44 198 SER A O 1
ATOM 1480 N N . MET A 1 199 ? 15.691 -3.396 3.480 1.00 37.50 199 MET A N 1
ATOM 1481 C CA . MET A 1 199 ? 14.804 -3.252 2.334 1.00 37.50 199 MET A CA 1
ATOM 1482 C C . MET A 1 199 ? 15.535 -3.652 1.061 1.00 37.50 199 MET A C 1
ATOM 1484 O O . MET A 1 199 ? 16.328 -2.897 0.514 1.00 37.50 199 MET A O 1
ATOM 1488 N N . LEU A 1 200 ? 15.288 -4.857 0.557 1.00 33.19 200 LEU A N 1
ATOM 1489 C CA . LEU A 1 200 ? 15.802 -5.272 -0.747 1.00 33.19 200 LEU A CA 1
ATOM 1490 C C . LEU A 1 200 ? 15.055 -4.527 -1.871 1.00 33.19 200 LEU A C 1
ATOM 1492 O O . LEU A 1 200 ? 14.287 -5.131 -2.610 1.00 33.19 200 LEU A O 1
ATOM 1496 N N . ILE A 1 201 ? 15.300 -3.222 -2.039 1.00 37.75 201 ILE A N 1
ATOM 1497 C CA . ILE A 1 201 ? 15.022 -2.527 -3.302 1.00 37.75 201 ILE A CA 1
ATOM 1498 C C . ILE A 1 201 ? 16.112 -2.969 -4.280 1.00 37.75 201 ILE A C 1
ATOM 1500 O O . ILE A 1 201 ? 17.124 -2.304 -4.499 1.00 37.75 201 ILE A O 1
ATOM 1504 N N . ARG A 1 202 ? 15.949 -4.175 -4.824 1.00 37.72 202 ARG A N 1
ATOM 1505 C CA . ARG A 1 202 ? 16.664 -4.578 -6.030 1.00 37.72 202 ARG A CA 1
ATOM 1506 C C . ARG A 1 202 ? 15.875 -4.001 -7.199 1.00 37.72 202 ARG A C 1
ATOM 1508 O O . ARG A 1 202 ? 14.687 -4.288 -7.316 1.00 37.72 202 ARG A O 1
ATOM 1515 N N . LEU A 1 203 ? 16.530 -3.216 -8.063 1.00 35.19 203 LEU A N 1
ATOM 1516 C CA . LEU A 1 203 ? 16.033 -3.040 -9.431 1.00 35.19 203 LEU A CA 1
ATOM 1517 C C . LEU A 1 203 ? 15.734 -4.451 -9.944 1.00 35.19 203 LEU A C 1
ATOM 1519 O O . LEU A 1 203 ? 16.601 -5.317 -9.797 1.00 35.19 203 LEU A O 1
ATOM 1523 N N . LEU A 1 204 ? 14.526 -4.688 -10.460 1.00 33.78 204 LEU A N 1
ATOM 1524 C CA . LEU A 1 204 ? 14.125 -5.973 -11.029 1.00 33.78 204 LEU A CA 1
ATOM 1525 C C . LEU A 1 204 ? 15.096 -6.326 -12.166 1.00 33.78 204 LEU A C 1
ATOM 1527 O O . LEU A 1 204 ? 14.890 -5.977 -13.321 1.00 33.78 204 LEU A O 1
ATOM 1531 N N . SER A 1 205 ? 16.212 -6.967 -11.828 1.00 30.34 205 SER A N 1
ATOM 1532 C CA . SER A 1 205 ? 17.114 -7.576 -12.788 1.00 30.34 205 SER A CA 1
ATOM 1533 C C . SER A 1 205 ? 16.557 -8.961 -13.034 1.00 30.34 205 SER A C 1
ATOM 1535 O O . SER A 1 205 ? 16.809 -9.890 -12.265 1.00 30.34 205 SER A O 1
ATOM 1537 N N . PHE A 1 206 ? 15.744 -9.072 -14.079 1.00 30.72 206 PHE A N 1
ATOM 1538 C CA . PHE A 1 206 ? 15.429 -10.365 -14.660 1.00 30.72 206 PH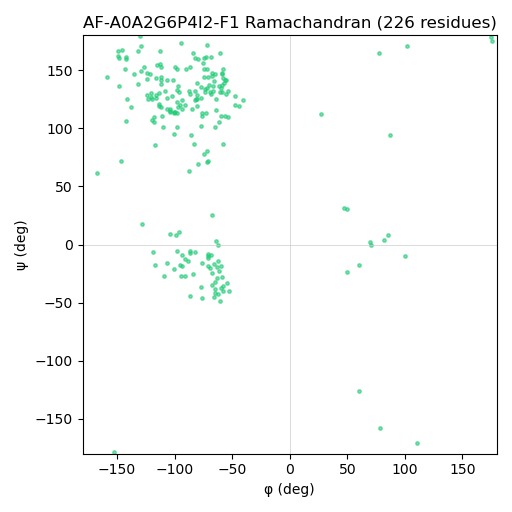E A CA 1
ATOM 1539 C C . PHE A 1 206 ? 16.749 -11.001 -15.118 1.00 30.72 206 PHE A C 1
ATOM 1541 O O . PHE A 1 206 ? 17.590 -10.295 -15.687 1.00 30.72 206 PHE A O 1
ATOM 1548 N N . PRO A 1 207 ? 16.993 -12.292 -14.844 1.00 26.27 207 PRO A N 1
ATOM 1549 C CA . PRO A 1 207 ? 18.154 -12.971 -15.392 1.00 26.27 207 PRO A CA 1
ATOM 1550 C C . PRO A 1 207 ? 18.041 -12.946 -16.919 1.00 26.27 207 PRO A C 1
ATOM 1552 O O . PRO A 1 207 ? 17.220 -13.651 -17.501 1.00 26.27 207 PRO A O 1
ATOM 1555 N N . LEU A 1 208 ? 18.837 -12.092 -17.565 1.00 26.66 208 LEU A N 1
ATOM 1556 C CA . LEU A 1 208 ? 18.948 -12.084 -19.016 1.00 26.66 208 LEU A CA 1
ATOM 1557 C C . LEU A 1 208 ? 19.588 -13.406 -19.470 1.00 26.66 208 LEU A C 1
ATOM 1559 O O . LEU A 1 208 ? 20.518 -13.890 -18.811 1.00 26.66 208 LEU A O 1
ATOM 1563 N N . PRO A 1 209 ? 19.130 -14.001 -20.585 1.00 29.61 209 PRO A N 1
ATOM 1564 C CA . PRO A 1 209 ? 19.800 -15.150 -21.175 1.00 29.61 209 PRO A CA 1
ATOM 1565 C C . PRO A 1 209 ? 21.261 -14.797 -21.521 1.00 29.61 209 PRO A C 1
ATOM 1567 O O . PRO A 1 209 ? 21.559 -13.641 -21.831 1.00 29.61 209 PRO A O 1
ATOM 1570 N N . PRO A 1 210 ? 22.185 -15.775 -21.502 1.00 30.27 210 PRO A N 1
ATOM 1571 C CA . PRO A 1 210 ? 23.635 -15.544 -21.433 1.00 30.27 210 PRO A CA 1
ATOM 1572 C C . PRO A 1 210 ? 24.287 -14.771 -22.600 1.00 30.27 210 PRO A C 1
ATOM 1574 O O . PRO A 1 210 ? 25.488 -14.533 -22.540 1.00 30.27 210 PRO A O 1
ATOM 1577 N N . ASN A 1 211 ? 23.541 -14.339 -23.625 1.00 32.06 211 ASN A N 1
ATOM 1578 C CA . ASN A 1 211 ? 24.087 -13.748 -24.854 1.00 32.06 211 ASN A CA 1
ATOM 1579 C C . ASN A 1 211 ? 23.486 -12.385 -25.272 1.00 32.06 211 ASN A C 1
ATOM 1581 O O . ASN A 1 211 ? 23.650 -11.987 -26.424 1.00 32.06 211 ASN A O 1
ATOM 1585 N N . SER A 1 212 ? 22.811 -11.634 -24.395 1.00 30.31 212 SER A N 1
ATOM 1586 C CA . SER A 1 212 ? 22.360 -10.267 -24.729 1.00 30.31 212 SER A CA 1
ATOM 1587 C C . SER A 1 212 ? 23.331 -9.200 -24.206 1.00 30.31 212 SER A C 1
ATOM 1589 O O . SER A 1 212 ? 23.536 -9.075 -22.999 1.00 30.31 212 SER A O 1
ATOM 1591 N N . HIS A 1 213 ? 23.922 -8.421 -25.118 1.00 27.38 213 HIS A N 1
ATOM 1592 C CA . HIS A 1 213 ? 24.769 -7.263 -24.809 1.00 27.38 213 HIS A CA 1
ATOM 1593 C C . HIS A 1 213 ? 24.019 -6.190 -23.987 1.00 27.38 213 HIS A C 1
ATOM 1595 O O . HIS A 1 213 ? 22.818 -6.001 -24.187 1.00 27.38 213 HIS A O 1
ATOM 1601 N N . PRO A 1 214 ? 24.707 -5.444 -23.095 1.00 31.14 214 PRO A N 1
ATOM 1602 C CA . PRO A 1 214 ? 24.084 -4.446 -22.238 1.00 31.14 214 PRO A CA 1
ATOM 1603 C C . PRO A 1 214 ? 23.925 -3.137 -23.011 1.00 31.14 214 PRO A C 1
ATOM 1605 O O . PRO A 1 214 ? 24.773 -2.248 -22.969 1.00 31.14 214 PRO A O 1
ATOM 1608 N N . SER A 1 215 ? 22.826 -3.006 -23.733 1.00 27.00 215 SER A N 1
ATOM 1609 C CA . SER A 1 215 ? 22.398 -1.721 -24.269 1.00 27.00 215 SER A CA 1
ATOM 1610 C C . SER A 1 215 ? 20.888 -1.649 -24.152 1.00 27.00 215 SER A C 1
ATOM 1612 O O . SER A 1 215 ? 20.202 -2.515 -24.682 1.00 27.00 215 SER A O 1
ATOM 1614 N N . HIS A 1 216 ? 20.423 -0.588 -23.491 1.00 25.02 216 HIS A N 1
ATOM 1615 C CA . HIS A 1 216 ? 19.030 -0.222 -23.225 1.00 25.02 216 HIS A CA 1
ATOM 1616 C C . HIS A 1 216 ? 18.419 -0.835 -21.954 1.00 25.02 216 HIS A C 1
ATOM 1618 O O . HIS A 1 216 ? 17.835 -1.911 -21.953 1.00 25.02 216 HIS A O 1
ATOM 1624 N N . ILE A 1 217 ? 18.498 -0.062 -20.861 1.00 27.14 217 ILE A N 1
ATOM 1625 C CA . ILE A 1 217 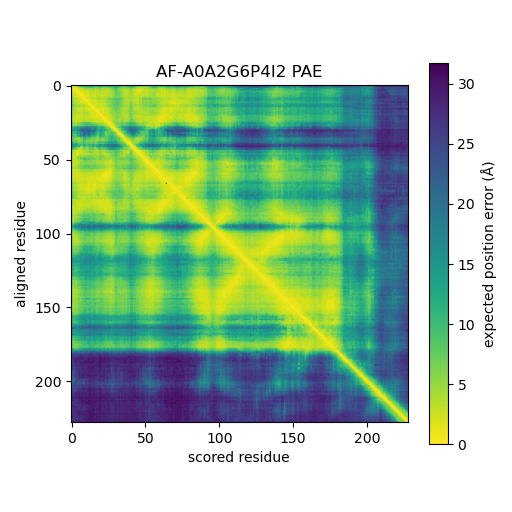? 17.387 0.027 -19.906 1.00 27.14 217 ILE A CA 1
ATOM 1626 C C . ILE A 1 217 ? 16.178 0.468 -20.735 1.00 27.14 217 ILE A C 1
ATOM 1628 O O . ILE A 1 217 ? 16.174 1.559 -21.305 1.00 27.14 217 ILE A O 1
ATOM 1632 N N . SER A 1 218 ? 15.222 -0.436 -20.902 1.00 24.47 218 SER A N 1
ATOM 1633 C CA . SER A 1 218 ? 13.966 -0.177 -21.585 1.00 24.47 218 SER A CA 1
ATOM 1634 C C . SER A 1 218 ? 13.067 0.633 -20.658 1.00 24.47 218 SER A C 1
ATOM 1636 O O . SER A 1 218 ? 12.600 0.140 -19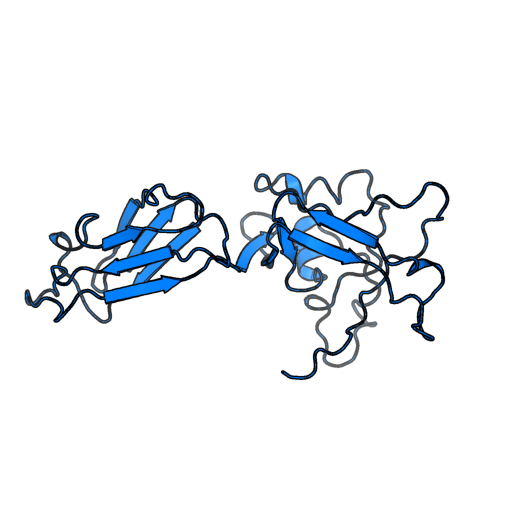.631 1.00 24.47 218 SER A O 1
ATOM 1638 N N . THR A 1 219 ? 12.865 1.892 -21.033 1.00 22.89 219 THR A N 1
ATOM 1639 C CA . THR A 1 219 ? 11.698 2.710 -20.706 1.00 22.89 219 THR A CA 1
ATOM 1640 C C . THR A 1 219 ? 10.433 1.855 -20.811 1.00 22.89 219 THR A C 1
ATOM 1642 O O . THR A 1 219 ? 10.197 1.253 -21.857 1.00 22.89 219 THR A O 1
ATOM 1645 N N . PHE A 1 220 ? 9.625 1.778 -19.752 1.00 23.95 220 PHE A N 1
ATOM 1646 C CA . PHE A 1 220 ? 8.278 1.216 -19.858 1.00 23.95 220 PHE A CA 1
ATOM 1647 C C . PHE A 1 220 ? 7.383 2.279 -20.505 1.00 23.95 220 PHE A C 1
ATOM 1649 O O . PHE A 1 220 ? 6.992 3.252 -19.861 1.00 23.95 220 PHE A O 1
ATOM 1656 N N . GLU A 1 221 ? 7.088 2.128 -21.797 1.00 22.16 221 GLU A N 1
ATOM 1657 C CA . GLU A 1 221 ? 6.052 2.929 -22.447 1.00 22.16 221 GLU A CA 1
ATOM 1658 C C . GLU A 1 221 ? 4.669 2.576 -21.880 1.00 22.16 221 GLU A C 1
ATOM 1660 O O . GLU A 1 221 ? 4.319 1.414 -21.666 1.00 22.16 221 GLU A O 1
ATOM 1665 N N . ARG A 1 222 ? 3.872 3.620 -21.627 1.00 27.28 222 ARG A N 1
ATOM 1666 C CA . ARG A 1 222 ? 2.460 3.528 -21.245 1.00 27.28 222 ARG A CA 1
ATOM 1667 C C . ARG A 1 222 ? 1.674 2.820 -22.350 1.00 27.28 222 ARG A C 1
ATOM 1669 O O . ARG A 1 222 ? 1.389 3.442 -23.370 1.00 27.28 222 ARG A O 1
ATOM 1676 N N . SER A 1 223 ? 1.206 1.600 -22.101 1.00 24.19 223 SER A N 1
ATOM 1677 C CA . SER A 1 223 ? 0.051 1.068 -22.828 1.00 24.19 223 SER A CA 1
ATOM 1678 C C . SER A 1 223 ? -1.226 1.286 -22.015 1.00 24.19 223 SER A C 1
ATOM 1680 O O . SER A 1 223 ? -1.273 1.058 -20.805 1.00 24.19 223 SER A O 1
ATOM 1682 N N . LYS A 1 224 ? -2.233 1.831 -22.699 1.00 24.48 224 LYS A N 1
ATOM 1683 C CA . LYS A 1 224 ? -3.559 2.219 -22.210 1.00 24.48 224 LYS A CA 1
ATOM 1684 C C . LYS A 1 224 ? -4.263 1.059 -21.501 1.00 24.48 224 LYS A C 1
ATOM 1686 O O . LYS A 1 224 ? -4.432 -0.002 -22.087 1.00 24.48 224 LYS A O 1
ATOM 1691 N N . ILE A 1 225 ? -4.811 1.324 -20.319 1.00 24.52 225 ILE A N 1
ATOM 1692 C CA . ILE A 1 225 ? -5.964 0.578 -19.806 1.00 24.52 225 ILE A CA 1
ATOM 1693 C C . ILE A 1 225 ? -7.190 1.441 -20.119 1.00 24.52 225 ILE A C 1
ATOM 1695 O O . ILE A 1 225 ? -7.407 2.471 -19.482 1.00 24.52 225 ILE A O 1
ATOM 1699 N N . GLN A 1 226 ? -7.913 1.068 -21.176 1.00 23.30 226 GLN A N 1
ATOM 1700 C CA . GLN A 1 226 ? -9.298 1.478 -21.403 1.00 23.30 226 GLN A CA 1
ATOM 1701 C C . GLN A 1 226 ? -10.213 0.488 -20.675 1.00 23.30 226 GLN A C 1
ATOM 1703 O O . GLN A 1 226 ? -10.039 -0.717 -20.828 1.00 23.30 226 GLN A O 1
ATOM 1708 N N . ASP A 1 227 ? -11.128 1.051 -19.887 1.00 25.08 227 ASP A N 1
ATOM 1709 C CA . ASP A 1 227 ? -12.485 0.602 -19.552 1.00 25.08 227 ASP A CA 1
ATOM 1710 C C . ASP A 1 227 ? -12.800 -0.902 -19.599 1.00 25.08 227 ASP A C 1
ATOM 1712 O O . ASP A 1 227 ? -12.938 -1.452 -20.691 1.00 25.08 227 ASP A O 1
ATOM 1716 N N . ILE A 1 228 ? -13.065 -1.494 -18.420 1.00 29.17 228 ILE A N 1
ATOM 1717 C CA . ILE A 1 228 ? -14.344 -2.151 -18.050 1.00 29.17 228 ILE A CA 1
ATOM 1718 C C . ILE A 1 228 ? -14.587 -1.924 -16.552 1.00 29.17 228 ILE A C 1
ATOM 1720 O O . ILE A 1 228 ? -13.630 -2.133 -15.772 1.00 29.17 228 ILE A O 1
#

Foldseek 3Di:
DDKDKDWAPWFWDPVLQDCVQKFKAKAPPRPGFPFDWDFDGTITITITDGDHDFDDPMWIKIKGAQSTGHPVRHGHPGIDIDTDGRFKDWDWFADPPDTDIFIWGKDAWDKDWFADDPPDPPGDPVSDDIDMDTDPGIDIDTPDAQAQLRCCRQPVDAPAPCDDPNPPPPDDRRRHHGPPPDPPDDPRVQPRVCPPPVHRPDPPPDPDPPDDDDDDPDDDDDDDDDDD

Radius of gyration: 23.64 Å; Cα contacts (8 Å, |Δi|>4): 368; chains: 1; bounding box: 56×43×66 Å

Sequence (228 aa):
MGQIVVTFSESMVGDTLTRKNIILTGGPSGNGVTSNIETTAATATLTMSGAFPPSQTEAYILTIKKEVKDLAGNGMEQDHVVHFYVTEKTFELGTAGNTVPLQMVWVPAGSFQMGSADDDPDAWKNENPRHGVTFAQGFWLGKYEVTQKQWKAVMGSNSSYFQGGNIPAGMDADNLPVEKAGCSCPGKCHAKSAKEDSMLIRLLSFPLPPNSHPSHISTFERSKIQDI

Solvent-accessible surface area (backbone atoms only — not comparable to full-atom values): 14078 Å² total; per-residue (Å²): 126,48,73,47,78,47,76,50,100,46,39,53,36,67,92,34,74,36,76,87,30,48,39,53,38,54,31,85,72,74,58,58,54,74,54,51,80,46,80,45,78,75,36,35,37,37,40,35,40,39,83,71,73,70,26,92,84,40,48,31,37,41,35,42,37,26,76,34,25,34,75,88,67,52,55,47,98,55,66,47,75,46,79,46,63,42,45,65,50,76,42,75,38,45,54,96,95,55,64,37,83,43,54,25,33,61,42,73,49,47,72,49,75,43,56,42,63,96,82,49,89,85,58,53,80,86,36,50,72,56,41,83,47,72,42,94,59,53,50,78,40,67,71,57,76,62,21,35,44,52,44,26,42,69,67,75,53,79,67,42,73,59,41,82,92,56,44,61,90,95,60,60,47,53,75,33,65,58,41,73,80,64,86,81,53,88,72,47,79,58,49,55,66,28,68,79,67,86,32,85,63,62,78,89,75,71,88,70,68,99,81,72,77,97,75,78,88,75,77,84,77,89,74,86,86,77,89,133